Protein AF-W8BVK3-F1 (afdb_monomer)

Nearest PDB structures (foldseek):
  9ce3-assembly1_A  TM=8.632E-01  e=5.074E-08  Homo sapiens
  9ce3-assembly1_B  TM=8.902E-01  e=1.378E-06  Homo sapiens
  6xte-assembly1_A  TM=5.907E-01  e=4.262E-01  Homo sapiens
  5w0v-assembly2_B  TM=4.827E-01  e=4.910E-01  Kluyveromyces lactis
  7abh-assembly1_u  TM=4.257E-01  e=4.684E-01  Homo sapiens

Solvent-accessible surface area (backbone atoms only — not comparable to full-atom values): 12067 Å² total; per-residue (Å²): 137,70,80,65,67,68,51,60,64,55,52,65,68,65,63,75,80,74,82,90,82,83,81,92,74,90,73,75,67,34,64,69,54,70,69,60,52,66,52,36,35,83,93,50,55,70,69,56,30,48,48,47,53,71,70,56,67,51,79,83,51,58,58,39,55,69,35,52,50,48,53,44,68,49,43,58,79,42,57,42,87,91,47,58,65,71,50,24,51,48,46,44,54,38,50,33,49,45,44,59,52,38,56,92,46,38,70,74,50,43,33,54,55,48,49,52,50,70,69,57,89,49,77,95,43,45,68,54,40,51,53,31,49,33,49,68,14,66,49,23,55,44,55,75,77,40,48,88,49,48,52,62,49,57,64,70,43,45,64,64,32,53,75,71,70,42,47,67,72,51,48,54,25,51,53,28,30,48,75,63,39,50,94,61,46,56,68,68,46,53,49,52,50,52,52,48,52,54,51,48,57,49,51,61,63,71,75,108

Organism: Ceratitis capitata (NCBI:txid7213)

Mean predicted aligned error: 9.9 Å

pLDDT: mean 83.55, std 20.67, range [34.25, 98.75]

InterPro domains:
  IPR024584 Tuberin, N-terminal [PF11864] (47-195)
  IPR027107 Tuberin/Ral GTPase-activating protein subunit alpha [PTHR10063] (4-196)

Foldseek 3Di:
DDPVVVVVVVVVVPPPPPDPDDDDDP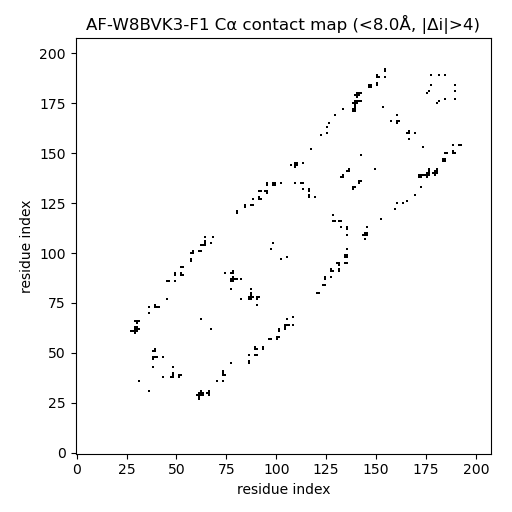PLPQADDVVLLVQLAPVDDLVSNLVSLQPDDLLVHNHAQVRVVSSCVSQVVQLPPPHDPSSNLSSLVSLLNNCQNHVVRCVLVLVVLVVVLQVRPDLSCVVSSLSSVCSSCVLQQRPPNQLAPVLVSLLVCVVSCVVVVVVVSSVSSVVNNCVRPVVSDDPVSVVSSVVVVVVVVVVVVPPD

Secondary structure (DSSP, 8-state):
--THHHHHHHHHHHGGG-------------SPPHHHHHHHSTTS-HHHHHHHHHH--GGG----HHHHHHHHHTTGGGGSTTS-HHHHHHHHHHHHHHHHHHGGG-TTHHHHHHHHHHH---GGGHHHHHHHHHHHTTTTT--TT-HHHHHHHHHHHHHHHHHTT-HHHHHHHHHHHHHHHGGGS-HHHHHHHHHHHHHHHHHHHH--

Radius of gyration: 20.75 Å; Cα contacts (8 Å, |Δi|>4): 168; chains: 1; bounding box: 57×51×53 Å

Sequence (208 aa):
MSSKDKEISKSKFKFFMKNAKGASGVTCERSLRPEIERELRPELTTAQRCKTLSELQLQNLKLDEASIRELWSLTKDLIIPNKPAECRQTALTFYKRLIRSQYKNLNLLRQHFFLVIQNHEVDEDLKHRLELLDTLTDNGKDIQNFEEKIGKFMLQWIPAITEARLLRPFLDILGNIIKFNASLLDKDIVVGIVQYDSSCVLYFKFTY

Structure (mmCIF, N/CA/C/O backbone):
data_AF-W8BVK3-F1
#
_entry.id   AF-W8BVK3-F1
#
loop_
_atom_site.group_PDB
_atom_site.id
_atom_site.type_symbol
_atom_site.label_atom_id
_atom_site.label_alt_id
_atom_site.label_comp_id
_atom_site.label_asym_id
_atom_site.label_entity_id
_atom_site.label_seq_id
_atom_site.pdbx_PDB_ins_code
_atom_site.Cartn_x
_atom_site.Cartn_y
_atom_site.Cartn_z
_atom_site.occupancy
_atom_site.B_iso_or_equiv
_atom_site.auth_seq_id
_atom_site.auth_comp_id
_atom_site.auth_asym_id
_atom_site.auth_atom_id
_atom_site.pdbx_PDB_model_num
ATOM 1 N N . MET A 1 1 ? 37.286 -3.479 -22.095 1.00 43.84 1 MET A N 1
ATOM 2 C CA . MET A 1 1 ? 35.986 -2.899 -22.499 1.00 43.84 1 MET A CA 1
ATOM 3 C C . MET A 1 1 ? 35.691 -1.741 -21.562 1.00 43.84 1 MET A C 1
ATOM 5 O O . MET A 1 1 ? 35.827 -1.897 -20.358 1.00 43.84 1 MET A O 1
ATOM 9 N N . SER A 1 2 ? 35.542 -0.556 -22.148 1.00 35.22 2 SER A N 1
ATOM 10 C CA . SER A 1 2 ? 36.045 0.725 -21.637 1.00 35.22 2 SER A CA 1
ATOM 11 C C . SER A 1 2 ? 35.088 1.443 -20.681 1.00 35.22 2 SER A C 1
ATOM 13 O O . SER A 1 2 ? 33.891 1.533 -20.932 1.00 35.22 2 SER A O 1
ATOM 15 N N . SER A 1 3 ? 35.656 2.047 -19.636 1.00 46.75 3 SER A N 1
ATOM 16 C CA . SER A 1 3 ? 35.033 2.896 -18.608 1.00 46.75 3 SER A CA 1
ATOM 17 C C . SER A 1 3 ? 34.249 4.122 -19.123 1.00 46.75 3 SER A C 1
ATOM 19 O O . SER A 1 3 ? 33.689 4.857 -18.313 1.00 46.75 3 SER A O 1
ATOM 21 N N . LYS A 1 4 ? 34.165 4.341 -20.443 1.00 42.72 4 LYS A N 1
ATOM 22 C CA . LYS A 1 4 ? 33.474 5.480 -21.074 1.00 42.72 4 LYS A CA 1
ATOM 23 C C . LYS A 1 4 ? 31.942 5.378 -21.056 1.00 42.72 4 LYS A C 1
ATOM 25 O O . LYS A 1 4 ? 31.277 6.407 -20.975 1.00 42.72 4 LYS A O 1
ATOM 30 N N . ASP A 1 5 ? 31.368 4.174 -21.025 1.00 45.25 5 ASP A N 1
ATOM 31 C CA . ASP A 1 5 ? 29.902 4.020 -21.099 1.00 45.25 5 ASP A CA 1
ATOM 32 C C . ASP A 1 5 ? 29.188 4.323 -19.767 1.00 45.25 5 ASP A C 1
ATOM 34 O O . ASP A 1 5 ? 28.040 4.774 -19.746 1.00 45.25 5 ASP A O 1
ATOM 38 N N . LYS A 1 6 ? 29.881 4.170 -18.628 1.00 46.47 6 LYS A N 1
ATOM 39 C CA . LYS A 1 6 ? 29.327 4.487 -17.296 1.00 46.47 6 LYS A CA 1
ATOM 40 C C . LYS A 1 6 ? 29.260 5.990 -17.002 1.00 46.47 6 LYS A C 1
ATOM 42 O O . LYS A 1 6 ? 28.411 6.406 -16.211 1.00 46.47 6 LYS A O 1
ATOM 47 N N . GLU A 1 7 ? 30.112 6.807 -17.621 1.00 39.84 7 GLU A N 1
ATOM 48 C CA . GLU A 1 7 ? 30.097 8.264 -17.424 1.00 39.84 7 GLU A CA 1
ATOM 49 C C . GLU A 1 7 ? 28.976 8.953 -18.207 1.00 39.84 7 GLU A C 1
ATOM 51 O O . GLU A 1 7 ? 28.328 9.851 -17.669 1.00 39.84 7 GLU A O 1
ATOM 56 N N . ILE A 1 8 ? 28.668 8.485 -19.422 1.00 44.38 8 ILE A N 1
ATOM 57 C CA . ILE A 1 8 ? 27.632 9.080 -20.284 1.00 44.38 8 ILE A CA 1
ATOM 58 C C . ILE A 1 8 ? 26.233 8.951 -19.658 1.00 44.38 8 ILE A C 1
ATOM 60 O O . ILE A 1 8 ? 25.402 9.852 -19.781 1.00 44.38 8 ILE A O 1
ATOM 64 N N . SER A 1 9 ? 25.964 7.862 -18.930 1.00 49.12 9 SER A N 1
ATOM 65 C CA . SER A 1 9 ? 24.675 7.678 -18.250 1.00 49.12 9 SER A CA 1
ATOM 66 C C . SER A 1 9 ? 24.521 8.558 -17.004 1.00 49.12 9 SER A C 1
ATOM 68 O O . SER A 1 9 ? 23.401 8.949 -16.680 1.00 49.12 9 SER A O 1
ATOM 70 N N . LYS A 1 10 ? 25.617 8.887 -16.305 1.00 46.72 10 LYS A N 1
ATOM 71 C CA . LYS A 1 10 ? 25.589 9.766 -15.121 1.00 46.72 10 LYS A CA 1
ATOM 72 C C . LYS A 1 10 ? 25.619 11.250 -15.495 1.00 46.72 10 LYS A C 1
ATOM 74 O O . LYS A 1 10 ? 25.054 12.064 -14.765 1.00 46.72 10 LYS A O 1
ATOM 79 N N . SER A 1 11 ? 26.249 11.608 -16.616 1.00 43.34 11 SER A N 1
ATOM 80 C CA . SER A 1 11 ? 26.337 12.997 -17.084 1.00 43.34 11 SER A CA 1
ATOM 81 C C . SER A 1 11 ? 24.998 13.522 -17.605 1.00 43.34 11 SER A C 1
ATOM 83 O O . SER A 1 11 ? 24.637 14.655 -17.289 1.00 43.34 11 SER A O 1
ATOM 85 N N . LYS A 1 12 ? 24.201 12.682 -18.284 1.00 45.59 12 LYS A N 1
ATOM 86 C CA . LYS A 1 12 ? 22.839 13.047 -18.707 1.00 45.59 12 LYS A CA 1
ATOM 87 C C . LYS A 1 12 ? 21.926 13.352 -17.521 1.00 45.59 12 LYS A C 1
ATOM 89 O O . LYS A 1 12 ? 21.166 14.299 -17.595 1.00 45.59 12 LYS A O 1
ATOM 94 N N . PHE A 1 13 ? 22.048 12.642 -16.400 1.00 46.06 13 PHE A N 1
ATOM 95 C CA . PHE A 1 13 ? 21.194 12.890 -15.231 1.00 46.06 13 PHE A CA 1
ATOM 96 C C . PHE A 1 13 ? 21.547 14.190 -14.479 1.00 46.06 13 PHE A C 1
ATOM 98 O O . PHE A 1 13 ? 20.686 14.808 -13.860 1.00 46.06 13 PHE A O 1
ATOM 105 N N . LYS A 1 14 ? 22.805 14.653 -14.548 1.00 43.00 14 LYS A N 1
ATOM 106 C CA . LYS A 1 14 ? 23.260 15.853 -13.819 1.00 43.00 14 LYS A CA 1
ATOM 107 C C . LYS A 1 14 ? 22.972 17.180 -14.525 1.00 43.00 14 LYS A C 1
ATOM 109 O O . LYS A 1 14 ? 22.953 18.209 -13.854 1.00 43.00 14 LYS A O 1
ATOM 114 N N . PHE A 1 15 ? 22.739 17.190 -15.838 1.00 38.50 15 PHE A N 1
ATOM 115 C CA . PHE A 1 15 ? 22.572 18.448 -16.579 1.00 38.50 15 PHE A CA 1
ATOM 116 C C . PHE A 1 15 ? 21.160 19.061 -16.471 1.00 38.50 15 PHE A C 1
ATOM 118 O O . PHE A 1 15 ? 20.985 20.242 -16.751 1.00 38.50 15 PHE A O 1
ATOM 125 N N . PHE A 1 16 ? 20.155 18.319 -15.995 1.00 46.91 16 PHE A N 1
ATOM 126 C CA . PHE A 1 16 ? 18.753 18.773 -16.027 1.00 46.91 16 PHE A CA 1
ATOM 127 C C . PHE A 1 16 ? 18.227 19.400 -14.724 1.00 46.91 16 PHE A C 1
ATOM 129 O O . PHE A 1 16 ? 17.047 19.720 -14.637 1.00 46.91 16 PHE A O 1
ATOM 136 N N . MET A 1 17 ? 19.086 19.649 -13.726 1.00 50.59 17 MET A N 1
ATOM 137 C CA . MET A 1 17 ? 18.708 20.375 -12.496 1.00 50.59 17 MET A CA 1
ATOM 138 C C . MET A 1 17 ? 18.972 21.890 -12.546 1.00 50.59 17 MET A C 1
ATOM 140 O O . MET A 1 17 ? 18.768 22.588 -11.554 1.00 50.59 17 MET A O 1
ATOM 144 N N . LYS A 1 18 ? 19.409 22.434 -13.687 1.00 42.56 18 LYS A N 1
ATOM 145 C CA . LYS A 1 18 ? 19.776 23.850 -13.800 1.00 42.56 18 LYS A CA 1
ATOM 146 C C . LYS A 1 18 ? 19.100 24.500 -15.003 1.00 42.56 18 LYS A C 1
ATOM 148 O O . LYS A 1 18 ? 19.760 24.772 -15.988 1.00 42.56 18 LYS A O 1
ATOM 153 N N . ASN A 1 19 ? 17.787 24.717 -14.912 1.00 38.00 19 ASN A N 1
ATOM 154 C CA . ASN A 1 19 ? 17.056 25.752 -15.657 1.00 38.00 19 ASN A CA 1
ATOM 155 C C . ASN A 1 19 ? 15.672 25.973 -15.026 1.00 38.00 19 ASN A C 1
ATOM 157 O O . ASN A 1 19 ? 14.638 25.604 -15.565 1.00 38.00 19 ASN A O 1
ATOM 161 N N . ALA A 1 20 ? 15.676 26.587 -13.843 1.00 42.44 20 ALA A N 1
ATOM 162 C CA . ALA A 1 20 ? 14.494 27.175 -13.219 1.00 42.44 20 ALA A CA 1
ATOM 163 C C . ALA A 1 20 ? 14.736 28.678 -13.025 1.00 42.44 20 ALA A C 1
ATOM 165 O O . ALA A 1 20 ? 14.847 29.155 -11.900 1.00 42.44 20 ALA A O 1
ATOM 166 N N . LYS A 1 21 ? 14.902 29.421 -14.126 1.00 43.69 21 LYS A N 1
ATOM 167 C CA . LYS A 1 21 ? 14.804 30.888 -14.143 1.00 43.69 21 LYS A CA 1
ATOM 168 C C . LYS A 1 21 ? 14.285 31.345 -15.506 1.00 43.69 21 LYS A C 1
ATOM 170 O O . LYS A 1 21 ? 15.045 31.382 -16.465 1.00 43.69 21 LYS A O 1
ATOM 175 N N . GLY A 1 22 ? 13.004 31.708 -15.564 1.00 34.25 22 GLY A N 1
ATOM 176 C CA . GLY A 1 22 ? 12.426 32.419 -16.704 1.00 34.25 22 GLY A CA 1
ATOM 177 C C . GLY A 1 22 ? 10.899 32.351 -16.777 1.00 34.25 22 GLY A C 1
ATOM 178 O O . GLY A 1 22 ? 10.361 31.300 -17.085 1.00 34.25 22 GLY A O 1
ATOM 179 N N . ALA A 1 23 ? 10.264 33.507 -16.558 1.00 35.78 23 ALA A N 1
ATOM 180 C CA . ALA A 1 23 ? 8.933 33.924 -17.022 1.00 35.78 23 ALA A CA 1
ATOM 181 C C . ALA A 1 23 ? 7.659 33.316 -16.380 1.00 35.78 23 ALA A C 1
ATOM 183 O O . ALA A 1 23 ? 7.195 32.236 -16.715 1.00 35.78 23 ALA A O 1
ATOM 184 N N . SER A 1 24 ? 7.072 34.123 -15.488 1.00 42.59 24 SER A N 1
ATOM 185 C CA . SER A 1 24 ? 5.659 34.536 -15.441 1.00 42.59 24 SER A CA 1
ATOM 186 C C . SER A 1 24 ? 4.572 33.539 -15.867 1.00 42.59 24 SER A C 1
ATOM 188 O O . SER A 1 24 ? 4.284 33.374 -17.047 1.00 42.59 24 SER A O 1
ATOM 190 N N . GLY A 1 25 ? 3.872 33.006 -14.862 1.00 38.00 25 GLY A N 1
ATOM 191 C CA . GLY A 1 25 ? 2.671 32.183 -15.000 1.00 38.00 25 GLY A CA 1
ATOM 192 C C . GLY A 1 25 ? 2.822 30.913 -14.178 1.00 38.00 25 GLY A C 1
ATOM 193 O O . GLY A 1 25 ? 3.434 29.953 -14.627 1.00 38.00 25 GLY A O 1
ATOM 194 N N . VAL A 1 26 ? 2.301 30.893 -12.948 1.00 43.28 26 VAL A N 1
ATOM 195 C CA . VAL A 1 26 ? 2.263 29.675 -12.122 1.00 43.28 26 VAL A CA 1
ATOM 196 C C . VAL A 1 26 ? 1.189 28.744 -12.692 1.00 43.28 26 VAL A C 1
ATOM 198 O O . VAL A 1 26 ? 0.133 28.534 -12.102 1.00 43.28 26 VAL A O 1
ATOM 201 N N . THR A 1 27 ? 1.442 28.171 -13.866 1.00 42.31 27 THR A N 1
ATOM 202 C CA . THR A 1 27 ? 0.824 26.911 -14.258 1.00 42.31 27 THR A CA 1
ATOM 203 C C . THR A 1 27 ? 1.454 25.846 -13.379 1.00 42.31 27 THR A C 1
ATOM 205 O O . THR A 1 27 ? 2.522 25.309 -13.653 1.00 42.31 27 THR A O 1
ATOM 208 N N . CYS A 1 28 ? 0.801 25.597 -12.246 1.00 49.31 28 CYS A N 1
ATOM 209 C CA . CYS A 1 28 ? 0.972 24.368 -11.497 1.00 49.31 28 CYS A CA 1
ATOM 210 C C . CYS A 1 28 ? 0.571 23.232 -12.440 1.00 49.31 28 CYS A C 1
ATOM 212 O O . CYS A 1 28 ? -0.612 22.926 -12.555 1.00 49.31 28 CYS A O 1
ATOM 214 N N . GLU A 1 29 ? 1.527 22.673 -13.171 1.00 54.31 29 GLU A N 1
ATOM 215 C CA . GLU A 1 29 ? 1.280 21.551 -14.064 1.00 54.31 29 GLU A CA 1
ATOM 216 C C . GLU A 1 29 ? 0.840 20.363 -13.198 1.00 54.31 29 GLU A C 1
ATOM 218 O O . GLU A 1 29 ? 1.631 19.810 -12.433 1.00 54.31 29 GLU A O 1
ATOM 223 N N . ARG A 1 30 ? -0.468 20.068 -13.217 1.00 69.56 30 ARG A N 1
ATOM 224 C CA . ARG A 1 30 ? -1.073 18.989 -12.419 1.00 69.56 30 ARG A CA 1
ATOM 225 C C . ARG A 1 30 ? -1.016 17.620 -13.102 1.00 69.56 30 ARG A C 1
ATOM 227 O O . ARG A 1 30 ? -1.402 16.621 -12.503 1.00 69.56 30 ARG A O 1
ATOM 234 N N . SER A 1 31 ? -0.528 17.601 -14.340 1.00 78.56 31 SER A N 1
ATOM 235 C CA . SER A 1 31 ? -0.427 16.421 -15.190 1.00 78.56 31 SER A CA 1
ATOM 236 C C . SER A 1 31 ? 0.868 15.653 -14.938 1.00 78.56 31 SER A C 1
ATOM 238 O O . SER A 1 31 ? 1.908 16.235 -14.612 1.00 78.56 31 SER A O 1
ATOM 240 N N . LEU A 1 32 ? 0.823 14.340 -15.158 1.00 86.00 32 LEU A N 1
ATOM 241 C CA . LEU A 1 32 ? 2.014 13.511 -15.280 1.00 86.00 32 LEU A CA 1
ATOM 242 C C . LEU A 1 32 ? 2.863 13.991 -16.466 1.00 86.00 32 LEU A C 1
ATOM 244 O O . LEU A 1 32 ? 2.344 14.226 -17.557 1.00 86.00 32 LEU A O 1
ATOM 248 N N . ARG A 1 33 ? 4.173 14.136 -16.251 1.00 89.00 33 ARG A N 1
ATOM 249 C CA . ARG A 1 33 ? 5.100 14.539 -17.314 1.00 89.00 33 ARG A CA 1
ATOM 250 C C . ARG A 1 33 ? 5.329 13.383 -18.300 1.00 89.00 33 ARG A C 1
ATOM 252 O O . ARG A 1 33 ? 5.573 12.266 -17.829 1.00 89.00 33 ARG A O 1
ATOM 259 N N . PRO A 1 34 ? 5.345 13.628 -19.625 1.00 90.00 34 PRO A N 1
ATOM 260 C CA . PRO A 1 34 ? 5.522 12.580 -20.637 1.00 90.00 34 PRO A CA 1
ATOM 261 C C . PRO A 1 34 ? 6.807 11.757 -20.473 1.00 90.00 34 PRO A C 1
ATOM 263 O O . PRO A 1 34 ? 6.856 10.580 -20.829 1.00 90.00 34 PRO A O 1
ATOM 266 N N . GLU A 1 35 ? 7.864 12.352 -19.916 1.00 91.50 35 GLU A N 1
ATOM 267 C CA . GLU A 1 35 ? 9.127 11.655 -19.671 1.00 91.50 35 GLU A CA 1
ATOM 268 C C . GLU A 1 35 ? 8.971 10.566 -18.607 1.00 91.50 35 GLU A C 1
ATOM 270 O O . GLU A 1 35 ? 9.495 9.468 -18.787 1.00 91.50 35 GLU A O 1
ATOM 275 N N . ILE A 1 36 ? 8.214 10.849 -17.538 1.00 92.75 36 ILE A N 1
ATOM 276 C CA . ILE A 1 36 ? 7.939 9.883 -16.465 1.00 92.75 36 ILE A CA 1
ATOM 277 C C . ILE A 1 36 ? 7.096 8.736 -17.020 1.00 92.75 36 ILE A C 1
ATOM 279 O O . ILE A 1 36 ? 7.394 7.573 -16.765 1.00 92.75 36 ILE A O 1
ATOM 283 N N . GLU A 1 37 ? 6.073 9.060 -17.814 1.00 94.56 37 GLU A N 1
ATOM 284 C CA . GLU A 1 37 ? 5.223 8.064 -18.469 1.00 94.56 37 GLU A CA 1
ATOM 285 C C . GLU A 1 37 ? 6.064 7.107 -19.330 1.00 94.56 37 GLU A C 1
ATOM 287 O O . GLU A 1 37 ? 6.009 5.889 -19.159 1.00 94.56 37 GLU A O 1
ATOM 292 N N . ARG A 1 38 ? 6.926 7.656 -20.197 1.00 95.88 38 ARG A N 1
ATOM 293 C CA . ARG A 1 38 ? 7.804 6.873 -21.077 1.00 95.88 38 ARG A CA 1
ATOM 294 C C . ARG A 1 38 ? 8.766 5.968 -20.305 1.00 95.88 38 ARG A C 1
ATOM 296 O O . ARG A 1 38 ? 9.086 4.888 -20.790 1.00 95.88 38 ARG A O 1
ATOM 303 N N . GLU A 1 39 ? 9.242 6.393 -19.139 1.00 96.62 39 GLU A N 1
ATOM 304 C CA . GLU A 1 39 ? 10.159 5.612 -18.298 1.00 96.62 39 GLU A CA 1
ATOM 305 C C . GLU A 1 39 ? 9.471 4.510 -17.473 1.00 96.62 39 GLU A C 1
ATOM 307 O O . GLU A 1 39 ? 10.141 3.608 -16.967 1.00 96.62 39 GLU A O 1
ATOM 312 N N . LEU A 1 40 ? 8.141 4.544 -17.359 1.00 97.38 40 LEU A N 1
ATOM 313 C CA . LEU A 1 40 ? 7.354 3.542 -16.631 1.00 97.38 40 LEU A CA 1
ATOM 314 C C . LEU A 1 40 ? 6.603 2.568 -17.539 1.00 97.38 40 LEU A C 1
ATOM 316 O O . LEU A 1 40 ? 6.016 1.604 -17.048 1.00 97.38 40 LEU A O 1
ATOM 320 N N . ARG A 1 41 ? 6.659 2.787 -18.849 1.00 96.12 41 ARG A N 1
ATOM 321 C CA . ARG A 1 41 ? 6.007 1.976 -19.873 1.00 96.12 41 ARG A CA 1
ATOM 322 C C . ARG A 1 41 ? 6.425 0.493 -19.852 1.00 96.12 41 ARG A C 1
ATOM 324 O O . ARG A 1 41 ? 7.609 0.209 -19.642 1.00 96.12 41 ARG A O 1
ATOM 331 N N . PRO A 1 42 ? 5.502 -0.463 -20.089 1.00 95.00 42 PRO A N 1
ATOM 332 C CA . PRO A 1 42 ? 5.795 -1.901 -20.044 1.00 95.00 42 PRO A CA 1
ATOM 333 C C . PRO A 1 42 ? 6.845 -2.393 -21.048 1.00 95.00 42 PRO A C 1
ATOM 335 O O . PRO A 1 42 ? 7.411 -3.464 -20.845 1.00 95.00 42 PRO A O 1
ATOM 338 N N . GLU A 1 43 ? 7.125 -1.628 -22.106 1.00 95.44 43 GLU A N 1
ATOM 339 C CA . GLU A 1 43 ? 8.170 -1.928 -23.092 1.00 95.44 43 GLU A CA 1
ATOM 340 C C . GLU A 1 43 ? 9.587 -1.854 -22.497 1.00 95.44 43 GLU A C 1
ATOM 342 O O . GLU A 1 43 ? 10.528 -2.422 -23.053 1.00 95.44 43 GLU A O 1
ATOM 347 N N . LEU A 1 44 ? 9.757 -1.159 -21.367 1.00 96.81 44 LEU A N 1
ATOM 348 C CA . LEU A 1 44 ? 11.018 -1.116 -20.637 1.00 96.81 44 LEU A CA 1
ATOM 349 C C . LEU A 1 44 ? 11.162 -2.310 -19.695 1.00 96.81 44 LEU A C 1
ATOM 351 O O . LEU A 1 44 ? 10.195 -2.873 -19.180 1.00 96.81 44 LEU A O 1
ATOM 355 N N . THR A 1 45 ? 12.412 -2.673 -19.408 1.00 97.12 45 THR A N 1
ATOM 356 C CA . THR A 1 45 ? 12.693 -3.786 -18.497 1.00 97.12 45 THR A CA 1
ATOM 357 C C . THR A 1 45 ? 12.176 -3.489 -17.090 1.00 97.12 45 THR A C 1
ATOM 359 O O . THR A 1 45 ? 12.195 -2.347 -16.623 1.00 97.12 45 THR A O 1
ATOM 362 N N . THR A 1 46 ? 11.791 -4.539 -16.361 1.00 96.56 46 THR A N 1
ATOM 363 C CA . THR A 1 46 ? 11.385 -4.425 -14.954 1.00 96.56 46 THR A CA 1
ATOM 364 C C . THR 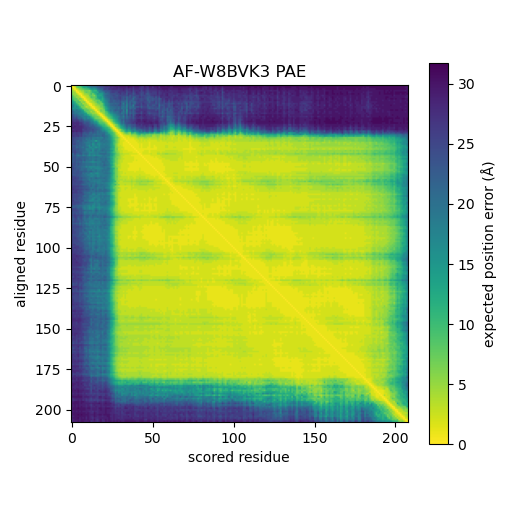A 1 46 ? 12.431 -3.691 -14.108 1.00 96.56 46 THR A C 1
ATOM 366 O O . THR A 1 46 ? 12.070 -2.825 -13.320 1.00 96.56 46 THR A O 1
ATOM 369 N N . ALA A 1 47 ? 13.724 -3.953 -14.325 1.00 97.25 47 ALA A N 1
ATOM 370 C CA . ALA A 1 47 ? 14.802 -3.283 -13.599 1.00 97.25 47 ALA A CA 1
ATOM 371 C C . ALA A 1 47 ? 14.847 -1.764 -13.860 1.00 97.25 47 ALA A C 1
ATOM 373 O O . ALA A 1 47 ? 15.004 -0.984 -12.921 1.00 97.25 47 ALA A O 1
ATOM 374 N N . GLN A 1 48 ? 14.677 -1.331 -15.115 1.00 97.81 48 GLN A N 1
ATOM 375 C CA . GLN A 1 48 ? 14.622 0.095 -15.459 1.00 97.81 48 GLN A CA 1
ATOM 376 C C . GLN A 1 48 ? 13.428 0.778 -14.793 1.00 97.81 48 GLN A C 1
ATOM 378 O O . GLN A 1 48 ? 13.596 1.813 -14.155 1.00 97.81 48 GLN A O 1
ATOM 383 N N . ARG A 1 49 ? 12.249 0.156 -14.864 1.00 98.38 49 ARG A N 1
ATOM 384 C CA . ARG A 1 49 ? 11.020 0.698 -14.274 1.00 98.38 49 ARG A CA 1
ATOM 385 C C . ARG A 1 49 ? 11.127 0.789 -12.751 1.00 98.38 49 ARG A C 1
ATOM 387 O O . ARG A 1 49 ? 10.859 1.844 -12.188 1.00 98.38 49 ARG A O 1
ATOM 394 N N . CYS A 1 50 ? 11.612 -0.257 -12.074 1.00 98.44 50 CYS A N 1
ATOM 395 C CA . CYS A 1 50 ? 11.854 -0.243 -10.624 1.00 98.44 50 CYS A CA 1
ATOM 396 C C . CYS A 1 50 ? 12.854 0.844 -10.200 1.00 98.44 50 CYS A C 1
ATOM 398 O O . CYS A 1 50 ? 12.662 1.495 -9.168 1.00 98.44 50 CYS A O 1
ATOM 400 N N . LYS A 1 51 ? 13.894 1.086 -11.007 1.00 98.19 51 LYS A N 1
ATOM 401 C CA . LYS A 1 51 ? 14.828 2.190 -10.774 1.00 98.19 51 LYS A CA 1
ATOM 402 C C . LYS A 1 51 ? 14.122 3.546 -10.871 1.00 98.19 51 LYS A C 1
ATOM 404 O O . LYS A 1 51 ? 14.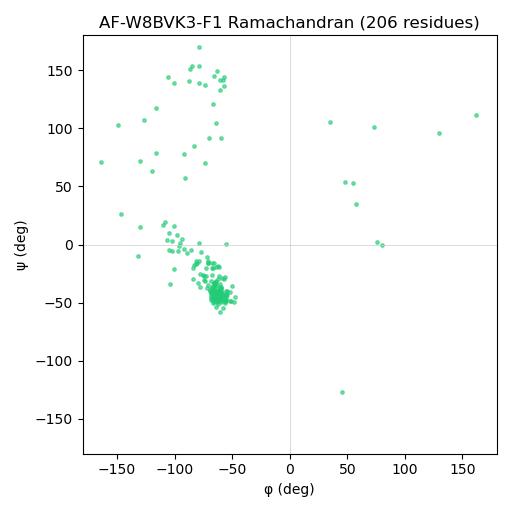229 4.336 -9.935 1.00 98.19 51 LYS A O 1
ATOM 409 N N . THR A 1 52 ? 13.351 3.784 -11.933 1.00 98.00 52 THR A N 1
ATOM 410 C CA . THR A 1 52 ? 12.559 5.014 -12.093 1.00 98.00 52 THR A CA 1
ATOM 411 C C . THR A 1 52 ? 11.598 5.214 -10.921 1.00 98.00 52 THR A C 1
ATOM 413 O O . THR A 1 52 ? 11.569 6.295 -10.335 1.00 98.00 52 THR A O 1
ATOM 416 N N . LEU A 1 53 ? 10.873 4.168 -10.501 1.00 98.19 53 LEU A N 1
ATOM 417 C CA . LEU A 1 53 ? 10.002 4.233 -9.323 1.00 98.19 53 LEU A CA 1
ATOM 418 C C . LEU A 1 53 ? 10.769 4.659 -8.073 1.00 98.19 53 LEU A C 1
ATOM 420 O O . LEU A 1 53 ? 10.282 5.487 -7.307 1.00 98.19 53 LEU A O 1
ATOM 424 N N . SER A 1 54 ? 11.965 4.115 -7.854 1.00 97.62 54 SER A N 1
ATOM 425 C CA . SER A 1 54 ? 12.794 4.420 -6.684 1.00 97.62 54 SER A CA 1
ATOM 426 C C . SER A 1 54 ? 13.281 5.872 -6.673 1.00 97.62 54 SER A C 1
ATOM 428 O O . SER A 1 54 ? 13.234 6.516 -5.624 1.00 97.62 54 SER A O 1
ATOM 430 N N . GLU A 1 55 ? 13.679 6.405 -7.829 1.00 96.12 55 GLU A N 1
ATOM 431 C CA . GLU A 1 55 ? 14.265 7.746 -7.981 1.00 96.12 55 GLU A CA 1
ATOM 432 C C . GLU A 1 55 ? 13.220 8.876 -8.069 1.00 96.12 55 GLU A C 1
ATOM 434 O O . GLU A 1 55 ? 13.552 10.041 -7.827 1.00 96.12 55 GLU A O 1
ATOM 439 N N . LEU A 1 56 ? 11.954 8.559 -8.368 1.00 94.88 56 LEU A N 1
ATOM 440 C CA . LEU A 1 56 ? 10.906 9.561 -8.565 1.00 94.88 56 LEU A CA 1
ATOM 441 C C . LEU A 1 56 ? 10.566 10.334 -7.274 1.00 94.88 56 LEU A C 1
ATOM 443 O O . LEU A 1 56 ? 10.122 9.774 -6.269 1.00 94.88 56 LEU A O 1
ATOM 447 N N . GLN A 1 57 ? 10.725 11.660 -7.322 1.00 93.06 57 GLN A N 1
ATOM 448 C CA . GLN A 1 57 ? 10.482 12.574 -6.199 1.00 93.06 57 GLN A CA 1
ATOM 449 C C . GLN A 1 57 ? 9.044 13.106 -6.195 1.00 93.06 57 GLN A C 1
ATOM 451 O O . GLN A 1 57 ? 8.772 14.246 -6.576 1.00 93.06 57 GLN A O 1
ATOM 456 N N . LEU A 1 58 ? 8.115 12.267 -5.744 1.00 92.81 58 LEU A N 1
ATOM 457 C CA . LEU A 1 58 ? 6.675 12.539 -5.766 1.00 92.81 58 LEU A CA 1
ATOM 458 C C . LEU A 1 58 ? 6.244 13.768 -4.945 1.00 92.81 58 LEU A C 1
ATOM 460 O O . LEU A 1 58 ? 5.256 14.408 -5.284 1.00 92.81 58 LEU A O 1
ATOM 464 N N . GLN A 1 59 ? 6.992 14.145 -3.905 1.00 88.50 59 GLN A N 1
ATOM 465 C CA . GLN A 1 59 ? 6.709 15.325 -3.076 1.00 88.50 59 GLN A CA 1
ATOM 466 C C . GLN A 1 59 ? 6.814 16.661 -3.831 1.00 88.50 59 GLN A C 1
ATOM 468 O O . GLN A 1 59 ? 6.269 17.665 -3.380 1.00 88.50 59 GLN A O 1
ATOM 473 N N . ASN A 1 60 ? 7.506 16.673 -4.975 1.00 89.00 60 ASN A N 1
ATOM 474 C CA . ASN A 1 60 ? 7.660 17.859 -5.820 1.00 89.00 60 ASN A CA 1
ATOM 475 C C . ASN A 1 60 ? 6.575 17.944 -6.906 1.00 89.00 60 ASN A C 1
ATOM 477 O O . ASN A 1 60 ? 6.548 18.909 -7.670 1.00 89.00 60 ASN A O 1
ATOM 481 N N . LEU A 1 61 ? 5.703 16.936 -6.995 1.00 89.81 61 LEU A N 1
ATOM 482 C CA . LEU A 1 61 ? 4.631 16.845 -7.977 1.00 89.81 61 LEU A CA 1
ATOM 483 C C . LEU A 1 61 ? 3.286 17.133 -7.308 1.00 89.81 61 LEU A C 1
ATOM 485 O O . LEU A 1 61 ? 3.045 16.744 -6.164 1.00 89.81 61 LEU A O 1
ATOM 489 N N . LYS A 1 62 ? 2.394 17.798 -8.042 1.00 90.31 62 LYS A N 1
ATOM 490 C CA . LYS A 1 62 ? 1.007 18.039 -7.631 1.00 90.31 62 LYS A CA 1
ATOM 491 C C . LYS A 1 62 ? 0.085 17.330 -8.605 1.00 90.31 62 LYS A C 1
ATOM 493 O O . LYS A 1 62 ? -0.437 17.965 -9.508 1.00 90.31 62 LYS A O 1
ATOM 498 N N . LEU A 1 63 ? -0.059 16.024 -8.444 1.00 92.25 63 LEU A N 1
ATOM 499 C CA . LEU A 1 63 ? -0.790 15.196 -9.392 1.00 92.25 63 LEU A CA 1
ATO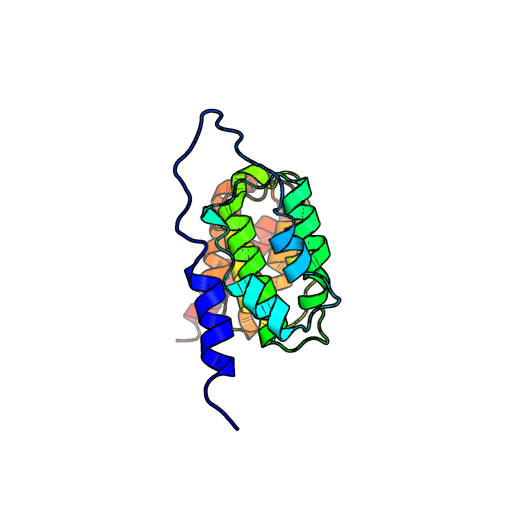M 500 C C . LEU A 1 63 ? -2.296 15.338 -9.173 1.00 92.25 63 LEU A C 1
ATOM 502 O O . LEU A 1 63 ? -2.770 15.376 -8.032 1.00 92.25 63 LEU A O 1
ATOM 506 N N . ASP A 1 64 ? -3.036 15.419 -10.272 1.00 91.06 64 ASP A N 1
ATOM 507 C CA . ASP A 1 64 ? -4.475 15.196 -10.264 1.00 91.06 64 ASP A CA 1
ATOM 508 C C . ASP A 1 64 ? -4.818 13.696 -10.230 1.00 91.06 64 ASP A C 1
ATOM 510 O O . ASP A 1 64 ? -3.964 12.819 -10.386 1.00 91.06 64 ASP A O 1
ATOM 514 N N . GLU A 1 65 ? -6.095 13.393 -10.004 1.00 90.56 65 GLU A N 1
ATOM 515 C CA . GLU A 1 65 ? -6.577 12.014 -9.902 1.00 90.56 65 GLU A CA 1
ATOM 516 C C . GLU A 1 65 ? -6.313 11.207 -11.187 1.00 90.56 65 GLU A C 1
ATOM 518 O O . GLU A 1 65 ? -5.960 10.028 -11.122 1.00 90.56 65 GLU A O 1
ATOM 523 N N . ALA A 1 66 ? -6.427 11.844 -12.359 1.00 91.81 66 ALA A N 1
ATOM 524 C CA . ALA A 1 66 ? -6.163 11.209 -13.649 1.00 91.81 66 ALA A CA 1
ATOM 525 C C . ALA A 1 66 ? -4.697 10.767 -13.770 1.00 91.81 66 ALA A C 1
ATOM 527 O O . ALA A 1 66 ? -4.424 9.628 -14.143 1.00 91.81 66 ALA A O 1
ATOM 528 N N . SER A 1 67 ? -3.757 11.619 -13.361 1.00 94.25 67 SER A N 1
ATOM 529 C CA . SER A 1 67 ? -2.324 11.316 -13.367 1.00 94.25 67 SER A CA 1
ATOM 530 C C . SER A 1 67 ? -1.956 10.199 -12.390 1.00 94.25 67 SER A C 1
ATOM 532 O O . SER A 1 67 ? -1.108 9.360 -12.692 1.00 94.25 67 SER A O 1
ATOM 534 N N . ILE A 1 68 ? -2.603 10.147 -11.220 1.00 95.38 68 ILE A N 1
ATOM 535 C CA . ILE A 1 68 ? -2.407 9.062 -10.243 1.00 95.38 68 ILE A CA 1
ATOM 536 C C . ILE A 1 68 ? -2.940 7.738 -10.808 1.00 95.38 68 ILE A C 1
ATOM 538 O O . ILE A 1 68 ? -2.290 6.698 -10.674 1.00 95.38 68 ILE A O 1
ATOM 542 N N . ARG A 1 69 ? -4.098 7.771 -11.478 1.00 94.31 69 ARG A N 1
ATOM 543 C CA . ARG A 1 69 ? -4.679 6.606 -12.156 1.00 94.31 69 ARG A CA 1
ATOM 544 C C . ARG A 1 69 ? -3.789 6.106 -13.293 1.00 94.31 69 ARG A C 1
ATOM 546 O O . ARG A 1 69 ? -3.633 4.894 -13.437 1.00 94.31 69 ARG A O 1
ATOM 553 N N . GLU A 1 70 ? -3.186 7.012 -14.055 1.00 95.50 70 GLU A N 1
ATOM 554 C CA . GLU A 1 70 ? -2.244 6.664 -15.120 1.00 95.50 70 GLU A CA 1
ATOM 555 C C . GLU A 1 70 ? -0.977 6.017 -14.551 1.00 95.50 70 GLU A C 1
ATOM 557 O O . GLU A 1 70 ? -0.588 4.933 -14.984 1.00 95.50 70 GLU A O 1
ATOM 562 N N . LEU A 1 71 ? -0.390 6.595 -13.494 1.00 96.50 71 LEU A N 1
ATOM 563 C CA . LEU A 1 71 ? 0.742 5.984 -12.788 1.00 96.50 71 LEU A CA 1
ATOM 564 C C . LEU A 1 71 ? 0.424 4.566 -12.312 1.00 96.50 71 LEU A C 1
ATOM 566 O O . LEU A 1 71 ? 1.252 3.672 -12.470 1.00 96.50 71 LEU A O 1
ATOM 570 N N . TRP A 1 72 ? -0.769 4.342 -11.758 1.00 96.19 72 TRP A N 1
ATOM 571 C CA . TRP A 1 72 ? -1.227 3.000 -11.407 1.00 96.19 72 TRP A CA 1
ATOM 572 C C . TRP A 1 72 ? -1.317 2.083 -12.637 1.00 96.19 72 TRP A C 1
ATOM 574 O O . TRP A 1 72 ? -0.801 0.966 -12.605 1.00 96.19 72 TRP A O 1
ATOM 584 N N . SER A 1 73 ? -1.939 2.537 -13.729 1.00 96.56 73 SER A N 1
ATOM 585 C CA . SER A 1 73 ? -2.071 1.759 -14.971 1.00 96.56 73 SER A CA 1
ATOM 586 C C . SER A 1 73 ? -0.713 1.282 -15.490 1.00 96.56 73 SER A C 1
ATOM 588 O O . SER A 1 73 ? -0.553 0.104 -15.816 1.00 96.56 73 SER A O 1
ATOM 590 N N . LEU A 1 74 ? 0.274 2.179 -15.461 1.00 98.00 74 LEU A N 1
ATOM 591 C CA . LEU A 1 74 ? 1.648 1.937 -15.880 1.00 98.00 74 LEU A CA 1
ATOM 592 C C . LEU A 1 74 ? 2.447 1.051 -14.931 1.00 98.00 74 LEU A C 1
ATOM 594 O O . LEU A 1 74 ? 3.561 0.704 -15.287 1.00 98.00 74 LEU A O 1
ATOM 598 N N . THR A 1 75 ? 1.980 0.737 -13.720 1.00 98.00 75 THR A N 1
ATOM 599 C CA . THR A 1 75 ? 2.815 0.069 -12.698 1.00 98.00 75 THR A CA 1
ATOM 600 C C . THR A 1 75 ? 2.151 -1.129 -12.024 1.00 98.00 75 THR A C 1
ATOM 602 O O . THR A 1 75 ? 2.832 -1.908 -11.353 1.00 98.00 75 THR A O 1
ATOM 605 N N . LYS A 1 76 ? 0.849 -1.352 -12.237 1.00 97.25 76 LYS A N 1
ATOM 606 C CA . LYS A 1 76 ? 0.092 -2.469 -11.645 1.00 97.25 76 LYS A CA 1
ATOM 607 C C . LYS A 1 76 ? 0.639 -3.854 -11.995 1.00 97.25 76 LYS A C 1
ATOM 609 O O . LYS A 1 76 ? 0.502 -4.781 -11.206 1.00 97.25 76 LYS A O 1
ATOM 614 N N . ASP A 1 77 ? 1.278 -4.012 -13.152 1.00 97.62 77 ASP A N 1
ATOM 615 C CA . ASP A 1 77 ? 1.889 -5.279 -13.567 1.00 97.62 77 ASP A CA 1
ATOM 616 C C . ASP A 1 77 ? 3.154 -5.626 -12.764 1.00 97.62 77 ASP A C 1
ATOM 618 O O . ASP A 1 77 ? 3.616 -6.762 -12.811 1.00 97.62 77 ASP A O 1
ATOM 622 N N . LEU A 1 78 ? 3.726 -4.671 -12.024 1.00 98.00 78 LEU A N 1
ATOM 623 C CA . LEU A 1 78 ? 4.933 -4.884 -11.222 1.00 98.00 78 LEU A CA 1
ATOM 624 C C . LEU A 1 78 ? 4.647 -5.563 -9.881 1.00 98.00 78 LEU A C 1
ATOM 626 O O . LEU A 1 78 ? 5.578 -6.070 -9.269 1.00 98.00 78 LEU A O 1
ATOM 630 N N . ILE A 1 79 ? 3.389 -5.589 -9.431 1.00 97.44 79 ILE A N 1
ATOM 631 C CA . ILE A 1 79 ? 2.990 -6.215 -8.159 1.00 97.44 79 ILE A CA 1
ATOM 632 C C . ILE A 1 79 ? 2.336 -7.589 -8.328 1.00 97.44 79 ILE A C 1
ATOM 634 O O . ILE A 1 79 ? 1.914 -8.179 -7.343 1.00 97.44 79 ILE A O 1
ATOM 638 N N . ILE A 1 80 ? 2.232 -8.127 -9.546 1.00 96.31 80 ILE A N 1
ATOM 639 C CA . ILE A 1 80 ? 1.626 -9.452 -9.735 1.00 96.31 80 ILE A CA 1
ATOM 640 C C . ILE A 1 80 ? 2.497 -10.544 -9.075 1.00 96.31 80 ILE A C 1
ATOM 642 O O . ILE A 1 80 ? 3.725 -10.441 -9.133 1.00 96.31 80 ILE A O 1
ATOM 646 N N . PRO A 1 81 ? 1.914 -11.613 -8.496 1.00 95.50 81 PRO A N 1
ATOM 647 C CA . PRO A 1 81 ? 2.658 -12.590 -7.689 1.00 95.50 81 PRO A CA 1
ATOM 648 C C . PRO A 1 81 ? 3.851 -13.258 -8.388 1.00 95.50 81 PRO A C 1
ATOM 650 O O . PRO A 1 81 ? 4.825 -13.616 -7.736 1.00 95.50 81 PRO A O 1
ATOM 653 N N . ASN A 1 82 ? 3.812 -13.389 -9.719 1.00 94.69 82 ASN A N 1
ATOM 654 C CA . ASN A 1 82 ? 4.887 -14.018 -10.494 1.00 94.69 82 ASN A CA 1
ATOM 655 C C . ASN A 1 82 ? 6.130 -13.126 -10.704 1.00 94.69 82 ASN A C 1
ATOM 657 O O . ASN A 1 82 ? 7.125 -13.591 -11.263 1.00 94.69 82 ASN A O 1
ATOM 661 N N . LYS A 1 83 ? 6.091 -11.851 -10.295 1.00 96.56 83 LYS A N 1
ATOM 662 C CA . LYS A 1 83 ? 7.259 -10.962 -10.338 1.00 96.56 83 LYS A CA 1
ATOM 663 C C . LYS A 1 83 ? 8.193 -11.250 -9.160 1.00 96.56 83 LYS A C 1
ATOM 665 O O . LYS A 1 83 ? 7.717 -11.680 -8.111 1.00 96.56 83 LYS A O 1
ATOM 670 N N . PRO A 1 84 ? 9.503 -10.966 -9.287 1.00 97.38 84 PRO A N 1
ATOM 671 C CA . PRO A 1 84 ? 10.436 -11.075 -8.167 1.00 97.38 84 PRO A CA 1
ATOM 672 C C . PRO A 1 84 ? 10.005 -10.214 -6.973 1.00 97.38 84 PRO A C 1
ATOM 674 O O . PRO A 1 84 ? 9.533 -9.093 -7.175 1.00 97.38 84 PRO A O 1
ATOM 677 N N . ALA A 1 85 ? 10.240 -10.692 -5.749 1.00 98.00 85 ALA A N 1
ATOM 678 C CA . ALA A 1 85 ? 9.871 -9.992 -4.515 1.00 98.00 85 ALA A CA 1
ATOM 679 C C . ALA A 1 85 ? 10.360 -8.538 -4.487 1.00 98.00 85 ALA A C 1
ATOM 681 O O . ALA A 1 85 ? 9.574 -7.617 -4.290 1.00 98.00 85 ALA A O 1
ATOM 682 N N . GLU A 1 86 ? 11.638 -8.316 -4.807 1.00 97.88 86 GLU A N 1
ATOM 683 C CA . GLU A 1 86 ? 12.247 -6.981 -4.868 1.00 97.88 86 GLU A CA 1
ATOM 684 C C . GLU A 1 86 ? 11.471 -6.023 -5.789 1.00 97.88 86 GLU A C 1
ATOM 686 O O . GLU A 1 86 ? 11.263 -4.853 -5.457 1.00 97.88 86 GLU A O 1
ATOM 691 N N . CYS A 1 87 ? 10.985 -6.519 -6.929 1.00 98.38 87 CYS A N 1
ATOM 692 C CA . CYS A 1 87 ? 10.195 -5.730 -7.867 1.00 98.38 87 CYS A CA 1
ATOM 693 C C . CYS A 1 87 ? 8.840 -5.339 -7.265 1.00 98.38 87 CYS A C 1
ATOM 695 O O . CYS A 1 87 ? 8.497 -4.151 -7.251 1.00 98.38 87 CYS A O 1
ATOM 697 N N . ARG A 1 88 ? 8.103 -6.316 -6.720 1.00 98.69 88 ARG A N 1
ATOM 698 C CA . ARG A 1 88 ? 6.782 -6.081 -6.119 1.00 98.69 88 ARG A CA 1
ATOM 699 C C . ARG A 1 88 ? 6.883 -5.125 -4.934 1.00 98.69 88 ARG A C 1
ATOM 701 O O . ARG A 1 88 ? 6.130 -4.158 -4.849 1.00 98.69 88 ARG A O 1
ATOM 708 N N . GLN A 1 89 ? 7.877 -5.323 -4.074 1.00 98.62 89 GLN A N 1
ATOM 709 C CA . GLN A 1 89 ? 8.136 -4.492 -2.895 1.00 98.62 89 GLN A CA 1
ATOM 710 C C . GLN A 1 89 ? 8.571 -3.072 -3.264 1.00 98.62 89 GLN A C 1
ATOM 712 O O . GLN A 1 89 ? 8.140 -2.108 -2.623 1.00 98.62 89 GLN A O 1
ATOM 717 N N . THR A 1 90 ? 9.342 -2.907 -4.344 1.00 98.69 90 THR A N 1
ATOM 718 C CA . THR A 1 90 ? 9.667 -1.583 -4.899 1.00 98.69 90 THR A CA 1
ATOM 719 C C . THR A 1 90 ? 8.403 -0.846 -5.345 1.00 98.69 90 THR A C 1
ATOM 721 O O . THR A 1 90 ? 8.230 0.333 -5.026 1.00 98.69 90 THR A O 1
ATOM 724 N N . ALA A 1 91 ? 7.489 -1.532 -6.037 1.00 98.62 91 ALA A N 1
ATOM 725 C CA . ALA A 1 91 ? 6.226 -0.947 -6.480 1.00 98.62 91 ALA A CA 1
ATOM 726 C C . ALA A 1 91 ? 5.273 -0.630 -5.308 1.00 98.62 91 ALA A C 1
ATOM 728 O O . ALA A 1 91 ? 4.711 0.464 -5.258 1.00 98.62 91 ALA A O 1
ATOM 729 N N . LEU A 1 92 ? 5.160 -1.506 -4.304 1.00 98.69 92 LEU A N 1
ATOM 730 C CA . LEU A 1 92 ? 4.386 -1.238 -3.082 1.00 98.69 92 LEU A CA 1
ATOM 731 C C . LEU A 1 92 ? 4.943 -0.034 -2.303 1.00 98.69 92 LEU A C 1
ATOM 733 O O . LEU A 1 92 ? 4.194 0.849 -1.880 1.00 98.69 92 LEU A O 1
ATOM 737 N N . THR A 1 93 ? 6.270 0.061 -2.182 1.00 98.62 93 THR A N 1
ATOM 738 C CA . THR A 1 93 ? 6.951 1.212 -1.564 1.00 98.62 93 THR A CA 1
ATOM 739 C C . THR A 1 93 ? 6.724 2.497 -2.360 1.00 98.62 93 THR A C 1
ATOM 741 O O . THR A 1 93 ? 6.595 3.588 -1.794 1.00 98.62 93 THR A O 1
ATOM 744 N N . PHE A 1 94 ? 6.655 2.399 -3.686 1.00 98.69 94 PHE A N 1
ATOM 745 C CA . PHE A 1 94 ? 6.254 3.510 -4.536 1.00 98.69 94 PHE A CA 1
ATOM 746 C C . PHE A 1 94 ? 4.810 3.950 -4.260 1.00 98.69 94 PHE A C 1
ATOM 748 O O . PHE A 1 94 ? 4.605 5.137 -4.013 1.00 98.69 94 PHE A O 1
ATOM 755 N N . TYR A 1 95 ? 3.837 3.035 -4.194 1.00 98.62 95 TYR A N 1
ATOM 756 C CA . TYR A 1 95 ? 2.448 3.393 -3.874 1.00 98.62 95 TYR A CA 1
ATOM 757 C C . TYR A 1 95 ? 2.317 4.048 -2.502 1.00 98.62 95 TYR A C 1
ATOM 759 O O . TYR A 1 95 ? 1.609 5.042 -2.367 1.00 98.62 95 TYR A O 1
ATOM 767 N N . LYS A 1 96 ? 3.078 3.584 -1.508 1.00 98.56 96 LYS A N 1
ATOM 768 C CA . LYS A 1 96 ? 3.147 4.225 -0.189 1.00 98.56 96 LYS A CA 1
ATOM 769 C C . LYS A 1 96 ? 3.586 5.688 -0.301 1.00 98.56 96 LYS A C 1
ATOM 771 O O . LYS A 1 96 ? 2.943 6.582 0.248 1.00 98.56 96 LYS A O 1
ATOM 776 N N . ARG A 1 97 ? 4.659 5.966 -1.052 1.00 98.19 97 ARG A N 1
ATOM 777 C CA . ARG A 1 97 ? 5.133 7.343 -1.296 1.00 98.19 97 ARG A CA 1
ATOM 778 C C . ARG A 1 97 ? 4.130 8.168 -2.112 1.00 98.19 97 ARG A C 1
ATOM 780 O O . ARG A 1 97 ? 3.959 9.356 -1.833 1.00 98.19 97 ARG A O 1
ATOM 787 N N . LEU A 1 98 ? 3.450 7.554 -3.079 1.00 98.06 98 LEU A N 1
ATOM 788 C CA . LEU A 1 98 ? 2.429 8.194 -3.913 1.00 98.06 98 LEU A CA 1
ATOM 789 C C . LEU A 1 98 ? 1.238 8.641 -3.071 1.00 98.06 98 LEU A C 1
ATOM 791 O O . LEU A 1 98 ? 0.938 9.830 -3.045 1.00 98.06 98 LEU A O 1
ATOM 795 N N . ILE A 1 99 ? 0.652 7.727 -2.300 1.00 97.75 99 ILE A N 1
ATOM 796 C CA . ILE A 1 99 ? -0.448 8.012 -1.374 1.00 97.75 99 ILE A CA 1
ATOM 797 C C . ILE A 1 99 ? -0.040 9.100 -0.384 1.00 97.75 99 ILE A C 1
ATOM 799 O O . ILE A 1 99 ? -0.757 10.082 -0.235 1.00 97.75 99 ILE A O 1
ATOM 803 N N . ARG A 1 100 ? 1.138 8.990 0.243 1.00 97.50 100 ARG A N 1
ATOM 804 C CA . ARG A 1 100 ? 1.604 9.993 1.212 1.00 97.50 100 ARG A CA 1
ATOM 805 C C . ARG A 1 100 ? 1.738 11.388 0.603 1.00 97.50 100 ARG A C 1
ATOM 807 O O . ARG A 1 100 ? 1.341 12.370 1.222 1.00 97.50 100 ARG A O 1
ATOM 814 N N . SER A 1 101 ? 2.333 11.488 -0.585 1.00 96.50 101 SER A N 1
ATOM 815 C CA . SER A 1 101 ? 2.575 12.781 -1.241 1.00 96.50 101 SER A CA 1
ATOM 816 C C . SER A 1 101 ? 1.303 13.407 -1.814 1.00 96.50 101 SER A C 1
ATOM 818 O O . SER A 1 101 ? 1.184 14.629 -1.823 1.00 96.50 101 SER A O 1
ATOM 820 N N . GLN A 1 102 ? 0.349 12.584 -2.253 1.00 95.56 102 GLN A N 1
ATOM 821 C CA . GLN A 1 102 ? -0.874 13.027 -2.924 1.00 95.56 102 GLN A CA 1
ATOM 822 C C . GLN A 1 102 ? -2.131 12.824 -2.070 1.00 95.56 102 GLN A C 1
ATOM 824 O O . GLN A 1 102 ? -3.232 12.878 -2.605 1.00 95.56 102 GLN A O 1
ATOM 829 N N . TYR A 1 103 ? -1.992 12.612 -0.757 1.00 95.50 103 TYR A N 1
ATOM 830 C CA . TYR A 1 103 ? -3.059 12.141 0.139 1.00 95.50 103 TYR A CA 1
ATOM 831 C C . TYR A 1 103 ? -4.389 12.891 -0.032 1.00 95.50 103 TYR A C 1
ATOM 833 O O . TYR A 1 103 ? -5.446 12.281 -0.171 1.00 95.50 103 TYR A O 1
ATOM 841 N N . LYS A 1 104 ? -4.320 14.226 -0.108 1.00 91.50 104 LYS A N 1
ATOM 842 C CA . LYS A 1 104 ? -5.484 15.119 -0.249 1.00 91.50 104 LYS A CA 1
ATOM 843 C C . LYS A 1 104 ? -6.162 15.071 -1.625 1.00 91.50 104 LYS A C 1
ATOM 845 O O . LYS A 1 104 ? -7.278 15.553 -1.749 1.00 91.50 104 LYS A O 1
ATOM 850 N N . ASN A 1 105 ? -5.494 14.522 -2.637 1.00 90.12 105 ASN A N 1
ATOM 851 C CA . ASN A 1 105 ? -5.960 14.466 -4.025 1.00 90.12 105 ASN A CA 1
ATOM 852 C C . ASN A 1 105 ? -6.401 13.051 -4.443 1.00 90.12 105 ASN A C 1
ATOM 854 O O . ASN A 1 105 ? -6.706 12.838 -5.613 1.00 90.12 105 ASN A O 1
ATOM 858 N N . LEU A 1 106 ? -6.397 12.073 -3.526 1.00 92.44 106 LEU A N 1
ATOM 859 C CA . LEU A 1 106 ? -6.732 10.686 -3.862 1.00 92.44 106 LEU A CA 1
ATOM 860 C C . LEU A 1 106 ? -8.223 10.489 -4.165 1.00 92.44 106 LEU A C 1
ATOM 862 O O . LEU A 1 106 ? -8.547 9.667 -5.015 1.00 92.44 106 LEU A O 1
ATOM 866 N N . ASN A 1 107 ? -9.124 11.217 -3.492 1.00 90.81 107 ASN A N 1
ATOM 867 C CA . ASN A 1 107 ? -10.579 11.065 -3.634 1.00 90.81 107 ASN A CA 1
ATOM 868 C C . ASN A 1 107 ? -11.002 9.576 -3.615 1.00 90.81 107 ASN A C 1
ATOM 870 O O . ASN A 1 107 ? -10.590 8.815 -2.742 1.00 90.81 107 ASN A O 1
ATOM 874 N N . LEU A 1 108 ? -11.759 9.126 -4.623 1.00 92.12 108 LEU A N 1
ATOM 875 C CA . LEU A 1 108 ? -12.218 7.741 -4.760 1.00 92.12 108 LEU A CA 1
ATOM 876 C C . LEU A 1 108 ? -11.084 6.734 -5.033 1.00 92.12 108 LEU A C 1
ATOM 878 O O . LEU A 1 108 ? -11.277 5.537 -4.815 1.00 92.12 108 LEU A O 1
ATOM 882 N N . LEU A 1 109 ? -9.883 7.171 -5.441 1.00 95.38 109 LEU A N 1
ATOM 883 C CA . LEU A 1 109 ? -8.734 6.265 -5.591 1.00 95.38 109 LEU A CA 1
ATOM 884 C C . LEU A 1 109 ? -8.274 5.671 -4.257 1.00 95.38 109 LEU A C 1
ATOM 886 O O . LEU A 1 109 ? -7.577 4.658 -4.266 1.00 95.38 109 LEU A O 1
ATOM 890 N N . ARG A 1 110 ? -8.685 6.236 -3.113 1.00 97.12 110 ARG A N 1
ATOM 891 C CA . ARG A 1 110 ? -8.451 5.625 -1.795 1.00 97.12 110 ARG A CA 1
ATOM 892 C C . ARG A 1 110 ? -9.002 4.202 -1.743 1.00 97.12 110 ARG A C 1
ATOM 894 O O . ARG A 1 110 ? -8.279 3.274 -1.388 1.00 97.12 110 ARG A O 1
ATOM 901 N N . GLN A 1 111 ? -10.242 4.019 -2.199 1.00 96.88 111 GLN A N 1
ATOM 902 C CA . GLN A 1 111 ? -10.870 2.702 -2.287 1.00 96.88 111 GLN A CA 1
ATOM 903 C C . GLN A 1 111 ? -10.103 1.776 -3.238 1.00 96.88 111 GLN A C 1
ATOM 905 O O . GLN A 1 111 ? -9.935 0.592 -2.955 1.00 96.88 111 GLN A O 1
ATOM 910 N N . HIS A 1 112 ? -9.601 2.312 -4.352 1.00 97.00 112 HIS A N 1
ATOM 911 C CA . HIS A 1 112 ? -8.810 1.540 -5.307 1.00 97.00 112 HIS A CA 1
ATOM 912 C C . HIS A 1 112 ? -7.511 1.014 -4.681 1.00 97.00 112 HIS A C 1
ATOM 914 O O . HIS A 1 112 ? -7.226 -0.177 -4.773 1.00 97.00 112 HIS A O 1
ATOM 920 N N . PHE A 1 113 ? -6.753 1.860 -3.977 1.00 98.12 113 PHE A N 1
ATOM 921 C CA . PHE A 1 113 ? -5.553 1.421 -3.256 1.00 98.12 113 PHE A CA 1
ATOM 922 C C . PHE A 1 113 ? -5.869 0.470 -2.097 1.00 98.12 113 PHE A C 1
ATOM 924 O O . PHE A 1 113 ? -5.096 -0.455 -1.852 1.00 98.12 113 PHE A O 1
ATOM 931 N N . PHE A 1 114 ? -7.016 0.629 -1.431 1.00 98.50 114 PHE A N 1
ATOM 932 C CA . PHE A 1 114 ? -7.478 -0.350 -0.450 1.00 98.50 114 PHE A CA 1
ATOM 933 C C . PHE A 1 114 ? -7.683 -1.735 -1.084 1.00 98.50 114 PHE A C 1
ATOM 935 O O . PHE A 1 114 ? -7.203 -2.727 -0.544 1.00 98.50 114 PHE A O 1
ATOM 942 N N . LEU A 1 115 ? -8.297 -1.816 -2.270 1.00 97.69 115 LEU A N 1
ATOM 943 C CA . LEU A 1 115 ? -8.450 -3.086 -2.993 1.00 97.69 115 LEU A CA 1
ATOM 944 C C . LEU A 1 115 ? -7.106 -3.698 -3.409 1.00 97.69 115 LEU A C 1
ATOM 946 O O . LEU A 1 115 ? -6.972 -4.920 -3.406 1.00 97.69 115 LEU A O 1
ATOM 950 N N . VAL A 1 116 ? -6.100 -2.877 -3.727 1.00 97.12 116 VAL A N 1
ATOM 951 C CA . VAL A 1 116 ? -4.730 -3.362 -3.972 1.00 97.12 116 VAL A CA 1
ATOM 952 C C . VAL A 1 116 ? -4.159 -4.025 -2.718 1.00 97.12 116 VAL A C 1
ATOM 954 O O . VAL A 1 116 ? -3.608 -5.117 -2.808 1.00 97.12 116 VAL A O 1
ATOM 957 N N . ILE A 1 117 ? -4.323 -3.408 -1.544 1.00 98.38 117 ILE A N 1
ATOM 958 C CA . ILE A 1 117 ? -3.888 -3.997 -0.268 1.00 98.38 117 ILE A CA 1
ATOM 959 C C . ILE A 1 117 ? -4.655 -5.290 0.012 1.00 98.38 117 ILE A C 1
ATOM 961 O O . ILE A 1 117 ? -4.041 -6.291 0.383 1.00 98.38 117 ILE A O 1
ATOM 965 N N . GLN A 1 118 ? -5.976 -5.269 -0.162 1.00 97.56 118 GLN A N 1
ATOM 966 C CA . GLN A 1 118 ? -6.864 -6.381 0.156 1.00 97.56 118 GLN A CA 1
ATOM 967 C C . GLN A 1 118 ? -6.561 -7.613 -0.703 1.00 97.56 118 GLN A C 1
ATOM 969 O O . GLN A 1 118 ? -6.414 -8.701 -0.158 1.00 97.56 118 GLN A O 1
ATOM 974 N N . ASN A 1 119 ? -6.410 -7.433 -2.016 1.00 96.56 119 ASN A N 1
ATOM 975 C CA . ASN A 1 119 ? -6.316 -8.537 -2.975 1.00 96.56 119 ASN A CA 1
ATOM 976 C C . ASN A 1 119 ? -4.880 -9.044 -3.208 1.00 96.56 119 ASN A C 1
ATOM 978 O O . ASN A 1 119 ? -4.689 -10.026 -3.923 1.00 96.56 119 ASN A O 1
ATOM 982 N N . HIS A 1 120 ? -3.856 -8.373 -2.667 1.00 96.69 120 HIS A N 1
ATOM 983 C CA . HIS A 1 120 ? -2.457 -8.781 -2.843 1.00 96.69 120 HIS A CA 1
ATOM 984 C C . HIS A 1 120 ? -2.052 -9.879 -1.852 1.00 96.69 120 HIS A C 1
ATOM 986 O O . HIS A 1 120 ? -1.497 -9.595 -0.798 1.00 96.69 120 HIS A O 1
ATOM 992 N N . GLU A 1 121 ? -2.313 -11.142 -2.167 1.00 93.44 121 GLU A N 1
ATOM 993 C CA . GLU A 1 121 ? -2.088 -12.284 -1.261 1.00 93.44 121 GLU A CA 1
ATOM 994 C C . GLU A 1 121 ? -0.689 -12.911 -1.410 1.00 93.44 121 GLU A C 1
ATOM 996 O O . GLU A 1 121 ? -0.545 -14.093 -1.703 1.00 93.44 121 GLU A O 1
ATOM 1001 N N . VAL A 1 122 ? 0.364 -12.104 -1.235 1.00 96.69 122 VAL A N 1
ATOM 1002 C CA . VAL A 1 122 ? 1.755 -12.589 -1.209 1.00 96.69 122 VAL A CA 1
ATOM 1003 C C . VAL A 1 122 ? 2.383 -12.344 0.164 1.00 96.69 122 VAL A C 1
ATOM 1005 O O . VAL A 1 122 ? 2.540 -11.193 0.578 1.00 96.69 122 VAL A O 1
ATOM 1008 N N . ASP A 1 123 ? 2.759 -13.420 0.858 1.00 95.31 123 ASP A N 1
ATOM 1009 C CA . ASP A 1 123 ? 3.171 -13.381 2.272 1.00 95.31 123 ASP A CA 1
ATOM 1010 C C . ASP A 1 123 ? 4.441 -12.562 2.517 1.00 95.31 123 ASP A C 1
ATOM 1012 O O . ASP A 1 123 ? 4.501 -11.755 3.446 1.00 95.31 123 ASP A O 1
ATOM 1016 N N . GLU A 1 124 ? 5.441 -12.683 1.640 1.00 96.75 124 GLU A N 1
ATOM 1017 C CA . GLU A 1 124 ? 6.689 -11.908 1.733 1.00 96.75 124 GLU A CA 1
ATOM 1018 C C . GLU A 1 124 ? 6.468 -10.387 1.607 1.00 96.75 124 GLU A C 1
ATOM 1020 O O . GLU A 1 124 ? 7.296 -9.591 2.055 1.00 96.75 124 GLU A O 1
ATOM 1025 N N . ASP A 1 125 ? 5.319 -9.962 1.072 1.00 98.44 125 ASP A N 1
ATOM 1026 C CA . ASP A 1 125 ? 4.957 -8.553 0.916 1.00 98.44 125 ASP A CA 1
ATOM 1027 C C . ASP A 1 125 ? 4.074 -8.030 2.058 1.00 98.44 125 ASP A C 1
ATOM 1029 O O . ASP A 1 125 ? 3.741 -6.842 2.080 1.00 98.44 125 ASP A O 1
ATOM 1033 N N . LEU A 1 126 ? 3.710 -8.873 3.033 1.00 98.12 126 LEU A N 1
ATOM 1034 C CA . LEU A 1 126 ? 2.756 -8.538 4.093 1.00 98.12 126 LEU A CA 1
ATOM 1035 C C . LEU A 1 126 ? 3.142 -7.274 4.871 1.00 98.12 126 LEU A C 1
ATOM 1037 O O . LEU A 1 126 ? 2.301 -6.405 5.103 1.00 98.12 126 LEU A O 1
ATOM 1041 N N . LYS A 1 127 ? 4.427 -7.1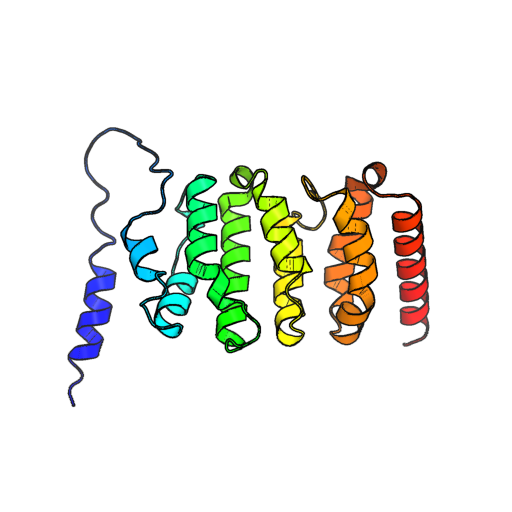14 5.202 1.00 98.31 127 LYS A N 1
ATOM 1042 C CA . LYS A 1 127 ? 4.927 -5.895 5.854 1.00 98.31 127 LYS A CA 1
ATOM 1043 C C . LYS A 1 127 ? 4.693 -4.647 4.994 1.00 98.31 127 LYS A C 1
ATOM 1045 O O . LYS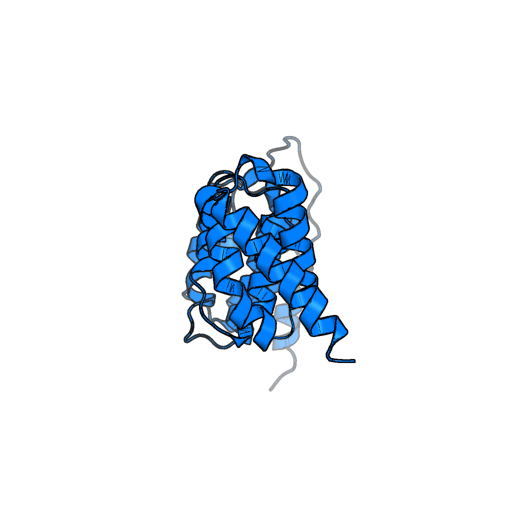 A 1 127 ? 4.230 -3.630 5.501 1.00 98.31 127 LYS A O 1
ATOM 1050 N N . HIS A 1 128 ? 4.969 -4.727 3.693 1.00 98.62 128 HIS A N 1
ATOM 1051 C CA . HIS A 1 128 ? 4.775 -3.612 2.765 1.00 98.62 128 HIS A CA 1
ATOM 1052 C C . HIS A 1 128 ? 3.288 -3.278 2.588 1.00 98.62 128 HIS A C 1
ATOM 1054 O O . HIS A 1 128 ? 2.932 -2.102 2.532 1.00 98.62 128 HIS A O 1
ATOM 1060 N N . ARG A 1 129 ? 2.412 -4.294 2.562 1.00 98.38 129 ARG A N 1
ATOM 1061 C CA . ARG A 1 129 ? 0.951 -4.109 2.564 1.00 98.38 129 ARG A CA 1
ATOM 1062 C C . ARG A 1 129 ? 0.475 -3.397 3.830 1.00 98.38 129 ARG A C 1
ATOM 1064 O O . ARG A 1 129 ? -0.335 -2.480 3.728 1.00 98.38 129 ARG A O 1
ATOM 1071 N N . LEU A 1 130 ? 0.981 -3.786 5.003 1.00 98.69 130 LEU A N 1
ATOM 1072 C CA . LEU A 1 130 ? 0.618 -3.160 6.278 1.00 98.69 130 LEU A CA 1
ATOM 1073 C C . LEU A 1 130 ? 1.053 -1.691 6.328 1.00 98.69 130 LEU A C 1
ATOM 1075 O O . LEU A 1 130 ? 0.263 -0.828 6.693 1.00 98.69 130 LEU A O 1
ATOM 1079 N N . GLU A 1 131 ? 2.274 -1.384 5.889 1.00 98.69 131 GLU A N 1
ATOM 1080 C CA . GLU A 1 131 ? 2.762 -0.002 5.800 1.00 98.69 131 GLU A CA 1
ATOM 1081 C C . GLU A 1 131 ? 1.987 0.849 4.779 1.00 98.69 131 GLU A C 1
ATOM 1083 O O . GLU A 1 131 ? 1.845 2.065 4.948 1.00 98.69 131 GLU A O 1
ATOM 1088 N N . LEU A 1 132 ? 1.506 0.224 3.700 1.00 98.62 132 LEU A N 1
ATOM 1089 C CA . LEU A 1 132 ? 0.652 0.876 2.715 1.00 98.62 132 LEU A CA 1
ATOM 1090 C C . LEU A 1 132 ? -0.724 1.194 3.311 1.00 98.62 132 LEU A C 1
ATOM 1092 O O . LEU A 1 132 ? -1.216 2.302 3.107 1.00 98.62 132 LEU A O 1
ATOM 1096 N N . LEU A 1 133 ? -1.304 0.269 4.086 1.00 98.75 133 LEU A N 1
ATOM 1097 C CA . LEU A 1 133 ? -2.558 0.495 4.808 1.00 98.75 133 LEU A CA 1
ATOM 1098 C C . LEU A 1 133 ? -2.422 1.602 5.855 1.00 98.75 133 LEU A C 1
ATOM 1100 O O . LEU A 1 133 ? -3.261 2.499 5.896 1.00 98.75 133 LEU A O 1
ATOM 1104 N N . ASP A 1 134 ? -1.359 1.573 6.659 1.00 98.75 134 ASP A N 1
ATOM 1105 C CA . ASP A 1 134 ? -1.034 2.630 7.623 1.00 98.75 134 ASP A CA 1
ATOM 1106 C C . ASP A 1 134 ? -1.022 4.006 6.944 1.00 98.75 134 ASP A C 1
ATOM 1108 O O . ASP A 1 134 ? -1.693 4.941 7.373 1.00 98.75 134 ASP A O 1
ATOM 1112 N N . THR A 1 135 ? -0.340 4.105 5.801 1.00 98.69 135 THR A N 1
ATOM 1113 C CA . THR A 1 135 ? -0.238 5.362 5.052 1.00 98.69 135 THR A CA 1
ATOM 1114 C C . THR A 1 135 ? -1.567 5.777 4.418 1.00 98.69 135 THR A C 1
ATOM 1116 O O . THR A 1 135 ? -1.893 6.961 4.410 1.00 98.69 135 THR A O 1
ATOM 1119 N N . LEU A 1 136 ? -2.337 4.828 3.876 1.00 98.69 136 LEU A N 1
ATOM 1120 C CA . LEU A 1 136 ? -3.647 5.097 3.278 1.00 98.69 136 LEU A CA 1
ATOM 1121 C C . LEU A 1 136 ? -4.659 5.580 4.321 1.00 98.69 136 LEU A C 1
ATOM 1123 O O . LEU A 1 136 ? -5.503 6.414 4.002 1.00 98.69 136 LEU A O 1
ATOM 1127 N N . THR A 1 137 ? -4.546 5.085 5.552 1.00 98.44 137 THR A N 1
ATOM 1128 C CA . THR A 1 137 ? -5.488 5.376 6.636 1.00 98.44 137 THR A CA 1
ATOM 1129 C C . THR A 1 137 ? -5.069 6.528 7.554 1.00 98.44 137 THR A C 1
ATOM 1131 O O . THR A 1 137 ? -5.767 6.803 8.527 1.00 98.44 137 THR A O 1
ATOM 1134 N N . ASP A 1 138 ? -3.929 7.180 7.295 1.00 98.25 138 ASP A N 1
ATOM 1135 C CA . ASP A 1 138 ? -3.280 8.108 8.241 1.00 98.25 138 ASP A CA 1
ATOM 1136 C C . ASP A 1 138 ? -3.171 7.500 9.653 1.00 98.25 138 ASP A C 1
ATOM 1138 O O . ASP A 1 138 ? -3.647 8.057 10.648 1.00 98.25 138 ASP A O 1
ATOM 1142 N N . ASN A 1 139 ? -2.583 6.302 9.725 1.00 97.81 139 ASN A N 1
ATOM 1143 C CA . ASN A 1 139 ? -2.483 5.487 10.934 1.00 97.81 139 ASN A CA 1
ATOM 1144 C C . ASN A 1 139 ? -3.862 5.222 11.566 1.00 97.81 139 ASN A C 1
ATOM 1146 O O . ASN A 1 139 ? -4.103 5.519 12.736 1.00 97.81 139 ASN A O 1
ATOM 1150 N N . GLY A 1 140 ? -4.799 4.717 10.763 1.00 97.12 140 GLY A N 1
ATOM 1151 C CA . GLY A 1 140 ? -6.134 4.310 11.202 1.00 97.12 140 GLY A CA 1
ATOM 1152 C C . GLY A 1 140 ? -7.132 5.440 11.472 1.00 97.12 140 GLY A C 1
ATOM 1153 O O . GLY A 1 140 ? -8.254 5.167 11.887 1.00 97.12 140 GLY A O 1
ATOM 1154 N N . LYS A 1 141 ? -6.768 6.706 11.260 1.00 97.38 141 LYS A N 1
ATOM 1155 C CA . LYS A 1 141 ? -7.652 7.848 11.544 1.00 97.38 141 LYS A CA 1
ATOM 1156 C C . LYS A 1 141 ? -8.699 8.086 10.470 1.00 97.38 141 LYS A C 1
ATOM 1158 O O . LYS A 1 141 ? -9.796 8.521 10.795 1.00 97.38 141 LYS A O 1
ATOM 1163 N N . ASP A 1 142 ? -8.365 7.808 9.220 1.00 97.31 142 ASP A N 1
ATOM 1164 C CA . ASP A 1 142 ? -9.180 8.130 8.056 1.00 97.31 142 ASP A CA 1
ATOM 1165 C C . ASP A 1 142 ? -9.408 6.869 7.221 1.00 97.31 142 ASP A C 1
ATOM 1167 O O . ASP A 1 142 ? -8.518 6.381 6.529 1.00 97.31 142 ASP A O 1
ATOM 1171 N N . ILE A 1 143 ? -10.631 6.352 7.272 1.00 96.62 143 ILE A N 1
ATOM 1172 C CA . ILE A 1 143 ? -11.064 5.173 6.509 1.00 96.62 143 ILE A CA 1
ATOM 1173 C C . ILE A 1 143 ? -12.024 5.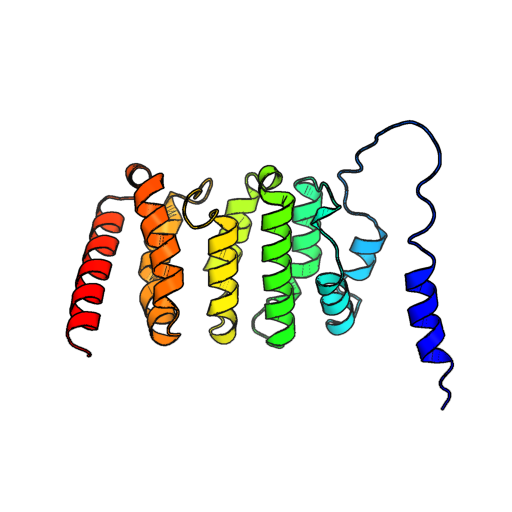540 5.367 1.00 96.62 143 ILE A C 1
ATOM 1175 O O . ILE A 1 143 ? -12.763 4.684 4.877 1.00 96.62 143 ILE A O 1
ATOM 1179 N N . GLN A 1 144 ? -12.026 6.813 4.953 1.00 94.62 144 GLN A N 1
ATOM 1180 C CA . GLN A 1 144 ? -12.984 7.321 3.981 1.00 94.62 144 GLN A CA 1
ATOM 1181 C C . GLN A 1 144 ? -12.929 6.524 2.665 1.00 94.62 144 GLN A C 1
ATOM 1183 O O . GLN A 1 144 ? -11.842 6.286 2.129 1.00 94.62 144 GLN A O 1
ATOM 1188 N N . ASN A 1 145 ? -14.107 6.190 2.122 1.00 95.19 145 ASN A N 1
ATOM 1189 C CA . ASN A 1 145 ? -14.363 5.441 0.878 1.00 95.19 145 ASN A CA 1
ATOM 1190 C C . ASN A 1 145 ? -14.247 3.904 0.954 1.00 95.19 145 ASN A C 1
ATOM 1192 O O . ASN A 1 145 ? -14.452 3.226 -0.062 1.00 95.19 145 ASN A O 1
ATOM 1196 N N . PHE A 1 146 ? -13.912 3.330 2.108 1.00 96.12 146 PHE A N 1
ATOM 1197 C CA . PHE A 1 146 ? -13.838 1.876 2.307 1.00 96.12 146 PHE A CA 1
ATOM 1198 C C . PHE A 1 146 ? -14.245 1.440 3.730 1.00 96.12 146 PHE A C 1
ATOM 1200 O O . PHE A 1 146 ? -13.852 0.370 4.204 1.00 96.12 146 PHE A O 1
ATOM 1207 N N . GLU A 1 147 ? -15.084 2.246 4.378 1.00 93.94 147 GLU A N 1
ATOM 1208 C CA . GLU A 1 147 ? -15.574 2.116 5.753 1.00 93.94 147 GLU A CA 1
ATOM 1209 C C . GLU A 1 147 ? -16.246 0.759 6.001 1.00 93.94 147 GLU A C 1
ATOM 1211 O O . GLU A 1 147 ? -15.926 0.053 6.953 1.00 93.94 147 GLU A O 1
ATOM 1216 N N . GLU A 1 148 ? -17.109 0.344 5.074 1.00 90.81 148 GLU A N 1
ATOM 1217 C CA . GLU A 1 148 ? -17.869 -0.910 5.159 1.00 90.81 148 GLU A CA 1
ATOM 1218 C C . GLU A 1 148 ? -16.981 -2.162 5.052 1.00 90.81 148 GLU A C 1
ATOM 1220 O O . GLU A 1 148 ? -17.377 -3.263 5.432 1.00 90.81 148 GLU A O 1
ATOM 1225 N N . LYS A 1 149 ? -15.769 -2.026 4.498 1.00 93.44 149 LYS A N 1
ATOM 1226 C CA . LYS A 1 149 ? -14.884 -3.162 4.194 1.00 93.44 149 LYS A CA 1
ATOM 1227 C C . LYS A 1 149 ? -13.735 -3.298 5.182 1.00 93.44 149 LYS A C 1
ATOM 1229 O O . LYS A 1 149 ? -13.320 -4.424 5.464 1.00 93.44 149 LYS A O 1
ATOM 1234 N N . ILE A 1 150 ? -13.216 -2.180 5.701 1.00 94.75 150 ILE A N 1
ATOM 1235 C CA . ILE A 1 150 ? -11.991 -2.177 6.512 1.00 94.75 150 ILE A CA 1
ATOM 1236 C C . ILE A 1 150 ? -12.132 -3.037 7.764 1.00 94.75 150 ILE A C 1
ATOM 1238 O O . ILE A 1 150 ? -11.234 -3.811 8.073 1.00 94.75 150 ILE A O 1
ATOM 1242 N N . GLY A 1 151 ? -13.276 -2.969 8.442 1.00 91.62 151 GLY A N 1
ATOM 1243 C CA . GLY A 1 151 ? -13.521 -3.706 9.676 1.00 91.62 151 GLY A CA 1
ATOM 1244 C C . GLY A 1 151 ? -13.370 -5.219 9.514 1.00 91.62 151 GLY A C 1
ATOM 1245 O O . GLY A 1 151 ? -12.563 -5.857 10.193 1.00 91.62 151 GLY A O 1
ATOM 1246 N N . LYS A 1 152 ? -14.102 -5.787 8.548 1.00 90.75 152 LYS A N 1
ATOM 1247 C CA . LYS A 1 152 ? -14.028 -7.214 8.213 1.00 90.75 152 LYS A CA 1
ATOM 1248 C C . LYS A 1 152 ? -12.637 -7.609 7.723 1.00 90.75 152 LYS A C 1
ATOM 1250 O O . LYS A 1 152 ? -12.135 -8.655 8.125 1.00 90.75 152 LYS A O 1
ATOM 1255 N N . PHE A 1 153 ? -12.013 -6.775 6.889 1.00 94.81 153 PHE A N 1
ATOM 1256 C CA . PHE A 1 153 ? -10.660 -7.023 6.399 1.00 94.81 153 PHE A CA 1
ATOM 1257 C C . PHE A 1 153 ? -9.648 -7.120 7.546 1.00 94.81 153 PHE A C 1
ATOM 1259 O O . PHE A 1 153 ? -8.922 -8.105 7.615 1.00 94.81 153 PHE A O 1
ATOM 1266 N N . MET A 1 154 ? -9.645 -6.162 8.482 1.00 93.50 154 MET A N 1
ATOM 1267 C CA . MET A 1 154 ? -8.733 -6.171 9.632 1.00 93.50 154 MET A CA 1
ATOM 1268 C C . MET A 1 154 ? -8.877 -7.463 10.442 1.00 93.50 154 MET A C 1
ATOM 1270 O O . MET A 1 154 ? -7.874 -8.099 10.751 1.00 93.50 154 MET A O 1
ATOM 1274 N N . LEU A 1 155 ? -10.111 -7.902 10.717 1.00 89.62 155 LEU A N 1
ATOM 1275 C CA . LEU A 1 155 ? -10.356 -9.156 11.436 1.00 89.62 155 LEU A CA 1
ATOM 1276 C C . LEU A 1 155 ? -9.841 -10.389 10.688 1.00 89.62 155 LEU A C 1
ATOM 1278 O O . LEU A 1 155 ? -9.216 -11.261 11.284 1.00 89.62 155 LEU A O 1
ATOM 1282 N N . GLN A 1 156 ? -10.082 -10.465 9.380 1.00 91.25 156 GLN A N 1
ATOM 1283 C CA . GLN A 1 156 ? -9.608 -11.577 8.555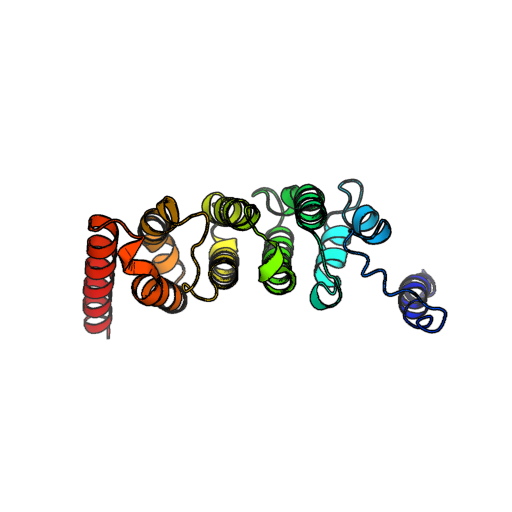 1.00 91.25 156 GLN A CA 1
ATOM 1284 C C . GLN A 1 156 ? -8.082 -11.603 8.422 1.00 91.25 156 GLN A C 1
ATOM 1286 O O . GLN A 1 156 ? -7.509 -12.667 8.202 1.00 91.25 156 GLN A O 1
ATOM 1291 N N . TRP A 1 157 ? -7.419 -10.453 8.559 1.00 94.56 157 TRP A N 1
ATOM 1292 C CA . TRP A 1 157 ? -5.975 -10.334 8.360 1.00 94.56 157 TRP A CA 1
ATOM 1293 C C . TRP A 1 157 ? -5.142 -10.757 9.574 1.00 94.56 157 TRP A C 1
ATOM 1295 O O . TRP A 1 157 ? -3.950 -11.044 9.450 1.00 94.56 157 TRP A O 1
ATOM 1305 N N . ILE A 1 158 ? -5.778 -10.836 10.741 1.00 90.44 158 ILE A N 1
ATOM 1306 C CA . ILE A 1 158 ? -5.165 -11.173 12.024 1.00 90.44 158 ILE A CA 1
ATOM 1307 C C . ILE A 1 158 ? -4.259 -12.422 11.985 1.00 90.44 158 ILE A C 1
ATOM 1309 O O . ILE A 1 158 ? -3.135 -12.320 12.482 1.00 90.44 158 ILE A O 1
ATOM 1313 N N . PRO A 1 159 ? -4.670 -13.584 11.430 1.00 91.06 159 PRO A N 1
ATOM 1314 C CA . PRO A 1 159 ? -3.829 -14.781 11.461 1.00 91.06 159 PRO A CA 1
ATOM 1315 C C . PRO A 1 159 ? -2.485 -14.566 10.758 1.00 91.06 159 PRO A C 1
ATOM 1317 O O . PRO A 1 159 ? -1.439 -14.837 11.345 1.00 91.06 159 PRO A O 1
ATOM 1320 N N . ALA A 1 160 ? -2.509 -13.972 9.560 1.00 94.56 160 ALA A N 1
ATOM 1321 C CA . ALA A 1 160 ? -1.305 -13.669 8.787 1.00 94.56 160 ALA A CA 1
ATOM 1322 C C . ALA A 1 160 ? -0.398 -12.658 9.513 1.00 94.56 160 ALA A C 1
ATOM 1324 O O . ALA A 1 160 ? 0.822 -12.815 9.561 1.00 94.56 160 ALA A O 1
ATOM 1325 N N . ILE A 1 161 ? -0.989 -11.629 10.129 1.00 95.25 161 ILE A N 1
ATOM 1326 C CA . ILE A 1 161 ? -0.263 -10.626 10.922 1.00 95.25 161 ILE A CA 1
ATOM 1327 C C . ILE A 1 161 ? 0.435 -11.257 12.132 1.00 95.25 161 ILE A C 1
ATOM 1329 O O . ILE A 1 161 ? 1.582 -10.913 12.436 1.00 95.25 161 ILE A O 1
ATOM 1333 N N . THR A 1 162 ? -0.249 -12.169 12.824 1.00 90.81 162 THR A N 1
ATOM 1334 C CA . THR A 1 162 ? 0.284 -12.881 13.989 1.00 90.81 162 THR A CA 1
ATOM 1335 C C . THR A 1 162 ? 1.432 -13.800 13.587 1.00 90.81 162 THR A C 1
ATOM 1337 O O . THR A 1 162 ? 2.499 -13.737 14.200 1.00 90.81 162 THR A O 1
ATOM 1340 N N . GLU A 1 163 ? 1.260 -14.587 12.523 1.00 93.25 163 GLU A N 1
ATOM 1341 C CA . GLU A 1 163 ? 2.295 -15.480 11.992 1.00 93.25 163 GLU A CA 1
ATOM 1342 C C . GLU A 1 163 ? 3.561 -14.710 11.584 1.00 93.25 163 GLU A 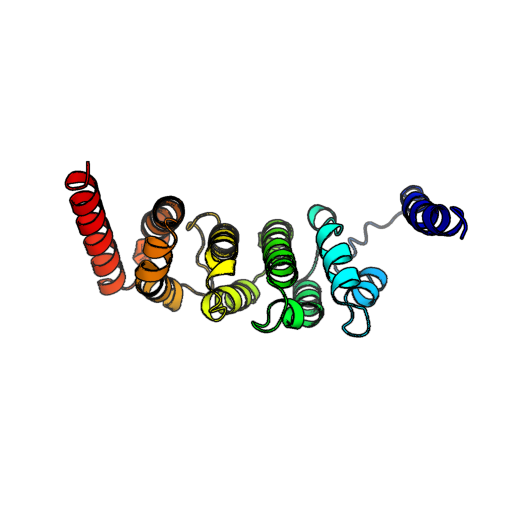C 1
ATOM 1344 O O . GLU A 1 163 ? 4.675 -15.079 11.960 1.00 93.25 163 GLU A O 1
ATOM 1349 N N . ALA A 1 164 ? 3.395 -13.561 10.925 1.00 94.56 164 ALA A N 1
ATOM 1350 C CA . ALA A 1 164 ? 4.499 -12.695 10.521 1.00 94.56 164 ALA A CA 1
ATOM 1351 C C . ALA A 1 164 ? 5.071 -11.810 11.647 1.00 94.56 164 ALA A C 1
ATOM 1353 O O . ALA A 1 164 ? 5.986 -11.021 11.400 1.00 94.56 164 ALA A O 1
ATOM 1354 N N . ARG A 1 165 ? 4.558 -11.915 12.883 1.00 95.44 165 ARG A N 1
ATOM 1355 C CA . ARG A 1 165 ? 4.980 -11.112 14.050 1.00 95.44 165 ARG A CA 1
ATOM 1356 C C . ARG A 1 165 ? 4.848 -9.597 13.838 1.00 95.44 165 ARG A C 1
ATOM 1358 O O . ARG A 1 165 ? 5.640 -8.810 14.355 1.00 95.44 165 ARG A O 1
ATOM 1365 N N . LEU A 1 166 ? 3.817 -9.177 13.106 1.00 96.19 166 LEU A N 1
ATOM 1366 C CA . LEU A 1 166 ? 3.509 -7.771 12.807 1.00 96.19 166 LEU A CA 1
ATOM 1367 C C . LEU A 1 166 ? 2.385 -7.205 13.688 1.00 96.19 166 LEU A C 1
ATOM 1369 O O . LEU A 1 166 ? 1.823 -6.154 13.387 1.00 96.19 166 LEU A O 1
ATOM 1373 N N . LEU A 1 167 ? 2.059 -7.884 14.790 1.00 92.44 167 LEU A N 1
ATOM 1374 C CA . LEU A 1 167 ? 0.892 -7.558 15.606 1.00 92.44 167 LEU A CA 1
ATOM 1375 C C . LEU A 1 167 ? 0.933 -6.136 16.179 1.00 92.44 167 LEU A C 1
ATOM 1377 O O . LEU A 1 167 ? -0.076 -5.447 16.156 1.00 92.44 167 LEU A O 1
ATOM 1381 N N . ARG A 1 168 ? 2.091 -5.659 16.649 1.00 93.38 168 ARG A N 1
ATOM 1382 C CA . ARG A 1 168 ? 2.202 -4.324 17.259 1.00 93.38 168 ARG A CA 1
ATOM 1383 C C . ARG A 1 168 ? 1.812 -3.175 16.310 1.00 93.38 168 ARG A C 1
ATOM 1385 O O . ARG A 1 168 ? 0.876 -2.460 16.649 1.00 93.38 168 ARG A O 1
ATOM 1392 N N . PRO A 1 169 ? 2.448 -2.999 15.132 1.00 96.44 169 PRO A N 1
ATOM 1393 C CA . PRO A 1 169 ? 2.033 -1.950 14.197 1.00 96.44 169 PRO A CA 1
ATOM 1394 C C . PRO A 1 169 ? 0.598 -2.143 13.689 1.00 96.44 169 PRO A C 1
ATOM 1396 O O . PRO A 1 169 ? -0.091 -1.169 13.414 1.00 96.44 169 PRO A O 1
ATOM 1399 N N . PHE A 1 170 ? 0.117 -3.384 13.595 1.00 96.19 170 PHE A N 1
ATOM 1400 C CA . PHE A 1 170 ? -1.275 -3.649 13.241 1.00 96.19 170 PHE A CA 1
ATOM 1401 C C . PHE A 1 170 ? -2.261 -3.163 14.315 1.00 96.19 170 PHE A C 1
ATOM 1403 O O . PHE A 1 170 ? -3.252 -2.515 13.982 1.00 96.19 170 PHE A O 1
ATOM 1410 N N . LEU A 1 171 ? -1.984 -3.435 15.595 1.00 91.69 171 LEU A N 1
ATOM 1411 C CA . LEU A 1 171 ? -2.814 -2.984 16.714 1.00 91.69 171 LEU A CA 1
ATOM 1412 C C . LEU A 1 171 ? -2.798 -1.458 16.861 1.00 91.69 171 LEU A C 1
ATOM 1414 O O . LEU A 1 171 ? -3.831 -0.889 17.202 1.00 91.69 171 LEU A O 1
ATOM 1418 N N . ASP A 1 172 ? -1.684 -0.790 16.546 1.00 94.62 172 ASP A N 1
ATOM 1419 C CA . ASP A 1 172 ? -1.616 0.678 16.529 1.00 94.62 172 ASP A CA 1
ATOM 1420 C C . ASP A 1 172 ? -2.634 1.273 15.530 1.00 94.62 172 ASP A C 1
ATOM 1422 O O . ASP A 1 172 ? -3.409 2.169 15.881 1.00 94.62 172 ASP A O 1
ATOM 1426 N N . ILE A 1 173 ? -2.700 0.718 14.312 1.00 97.06 173 ILE A N 1
ATOM 1427 C CA . ILE A 1 173 ? -3.679 1.118 13.287 1.00 97.06 173 ILE A CA 1
ATOM 1428 C C . ILE A 1 173 ? -5.097 0.769 13.749 1.00 97.06 173 ILE A C 1
ATOM 1430 O O . ILE A 1 173 ? -5.993 1.611 13.701 1.00 97.06 173 ILE A O 1
ATOM 1434 N N . LEU A 1 174 ? -5.314 -0.468 14.207 1.00 92.88 174 LEU A N 1
ATOM 1435 C CA . LEU A 1 174 ? -6.632 -0.967 14.601 1.00 92.88 174 LEU A CA 1
ATOM 1436 C C . LEU A 1 174 ? -7.230 -0.167 15.764 1.00 92.88 174 LEU A C 1
ATOM 1438 O O . LEU A 1 174 ? -8.397 0.220 15.713 1.00 92.88 174 LEU A O 1
ATOM 1442 N N . GLY A 1 175 ? -6.423 0.139 16.780 1.00 89.38 175 GLY A N 1
ATOM 1443 C CA . GLY A 1 175 ? -6.828 0.964 17.912 1.00 89.38 175 GLY A CA 1
ATOM 1444 C C . GLY A 1 175 ? -7.248 2.368 17.478 1.00 89.38 175 GLY A C 1
ATOM 1445 O O . GLY A 1 175 ? -8.253 2.886 17.966 1.00 89.38 175 GLY A O 1
ATOM 1446 N N . ASN A 1 176 ? -6.544 2.969 16.513 1.00 94.44 176 ASN A N 1
ATOM 1447 C CA . ASN A 1 176 ? -6.944 4.255 15.944 1.00 94.44 176 ASN A CA 1
ATOM 1448 C C . ASN A 1 176 ? -8.219 4.150 15.096 1.00 94.44 176 ASN A C 1
ATOM 1450 O O . ASN A 1 176 ? -9.086 5.013 15.226 1.00 94.44 176 ASN A O 1
ATOM 1454 N N . ILE A 1 177 ? -8.396 3.082 14.313 1.00 93.56 177 ILE A N 1
ATOM 1455 C CA . ILE A 1 177 ? -9.645 2.844 13.573 1.00 93.56 177 ILE A CA 1
ATOM 1456 C C . ILE A 1 177 ? -10.833 2.838 14.537 1.00 93.56 177 ILE A C 1
ATOM 1458 O O . ILE A 1 177 ? -11.791 3.574 14.319 1.00 93.56 177 ILE A O 1
ATOM 1462 N N . ILE A 1 178 ? -10.753 2.103 15.648 1.00 88.56 178 ILE A N 1
ATOM 1463 C CA . ILE A 1 178 ? -11.813 2.104 16.667 1.00 88.56 178 ILE A CA 1
ATOM 1464 C C . ILE A 1 178 ? -11.976 3.503 17.267 1.00 88.56 178 ILE A C 1
ATOM 1466 O O . ILE A 1 178 ? -13.079 4.042 17.308 1.00 88.56 178 ILE A O 1
ATOM 1470 N N . LYS A 1 179 ? -10.876 4.117 17.714 1.00 89.25 179 LYS A N 1
ATOM 1471 C CA . LYS A 1 179 ? -10.893 5.407 18.413 1.00 89.25 179 LYS A CA 1
ATOM 1472 C C . LYS A 1 179 ? -11.521 6.531 17.588 1.00 89.25 179 LYS A C 1
ATOM 1474 O O . LYS A 1 179 ? -12.226 7.362 18.154 1.00 89.25 179 LYS A O 1
ATOM 1479 N N . PHE A 1 180 ? -11.232 6.589 16.290 1.00 92.38 180 PHE A N 1
ATOM 1480 C CA . PHE A 1 180 ? -11.645 7.692 15.421 1.00 92.38 180 PHE A CA 1
ATOM 1481 C C . PHE A 1 180 ? -12.879 7.367 14.573 1.00 92.38 180 PHE A C 1
ATOM 1483 O O . PHE A 1 180 ? -13.563 8.293 14.151 1.00 92.38 180 PHE A O 1
ATOM 1490 N N . ASN A 1 181 ? -13.191 6.084 14.355 1.00 91.12 181 ASN A N 1
ATOM 1491 C CA . ASN A 1 181 ? -14.198 5.662 13.380 1.00 91.12 181 ASN A CA 1
ATOM 1492 C C . ASN A 1 181 ? -15.236 4.669 13.931 1.00 91.12 181 ASN A C 1
ATOM 1494 O O . ASN A 1 181 ? -15.964 4.069 13.146 1.00 91.12 181 ASN A O 1
ATOM 1498 N N . ALA A 1 182 ? -15.359 4.497 15.255 1.00 84.56 182 ALA A N 1
ATOM 1499 C CA . ALA A 1 182 ? -16.284 3.528 15.864 1.00 84.56 182 ALA A CA 1
ATOM 1500 C C . ALA A 1 182 ? -17.731 3.595 15.337 1.00 84.56 182 ALA A C 1
ATOM 1502 O O . ALA A 1 182 ? -18.372 2.559 15.211 1.00 84.56 182 ALA A O 1
ATOM 1503 N N . SER A 1 183 ? -18.252 4.784 15.010 1.00 85.75 183 SER A N 1
ATOM 1504 C CA . SER A 1 183 ? -19.618 4.944 14.483 1.00 85.75 183 SER A CA 1
ATOM 1505 C C . SER A 1 183 ? -19.806 4.428 13.053 1.00 85.75 183 SER A C 1
ATOM 1507 O O . SER A 1 183 ? -20.941 4.298 12.608 1.00 85.75 183 SER A O 1
ATOM 1509 N N . LEU A 1 184 ? -18.710 4.201 12.326 1.00 83.56 184 LEU A N 1
ATOM 1510 C CA . LEU A 1 184 ? -18.689 3.709 10.947 1.00 83.56 184 LEU A CA 1
ATOM 1511 C C . LEU A 1 184 ? -18.459 2.192 10.883 1.00 83.56 184 LEU A C 1
ATOM 1513 O O . LEU A 1 184 ? -18.489 1.618 9.799 1.00 83.56 184 LEU A O 1
ATOM 1517 N N . LEU A 1 185 ? -18.200 1.551 12.026 1.00 82.69 185 LEU A N 1
ATOM 1518 C CA . LEU A 1 185 ? -17.961 0.116 12.122 1.00 82.69 185 LEU A CA 1
ATOM 1519 C C . LEU A 1 185 ? -19.216 -0.602 12.611 1.00 82.69 185 LEU A C 1
ATOM 1521 O O . LEU A 1 185 ? -19.875 -0.165 13.557 1.00 82.69 185 LEU A O 1
ATOM 1525 N N . ASP A 1 186 ? -19.494 -1.759 12.016 1.00 77.75 186 ASP A N 1
ATOM 1526 C CA . ASP A 1 186 ? -20.546 -2.646 12.501 1.00 77.75 186 ASP A CA 1
ATOM 1527 C C . ASP A 1 186 ? -20.260 -3.102 13.937 1.00 77.75 186 ASP A C 1
ATOM 1529 O O . ASP A 1 186 ? -19.123 -3.415 14.303 1.00 77.75 186 ASP A O 1
ATOM 1533 N N . LYS A 1 187 ? -21.309 -3.196 14.761 1.00 72.56 187 LYS A N 1
ATOM 1534 C CA . LYS A 1 187 ? -21.178 -3.593 16.175 1.00 72.56 187 LYS A CA 1
ATOM 1535 C C . LYS A 1 187 ? -20.463 -4.932 16.339 1.00 72.56 187 LYS A C 1
ATOM 1537 O O . LYS A 1 187 ? -19.615 -5.054 17.217 1.00 72.56 187 LYS A O 1
ATOM 1542 N N . ASP A 1 188 ? -20.751 -5.897 15.473 1.00 72.00 188 ASP A N 1
ATOM 1543 C CA . ASP A 1 188 ? -20.139 -7.228 15.521 1.00 72.00 188 ASP A CA 1
ATOM 1544 C C . ASP A 1 188 ? -18.647 -7.189 15.175 1.00 72.00 188 ASP A C 1
ATOM 1546 O O . ASP A 1 188 ? -17.854 -7.948 15.732 1.00 72.00 188 ASP A O 1
ATOM 1550 N N . ILE A 1 189 ? -18.240 -6.252 14.315 1.00 71.88 189 ILE A N 1
ATOM 1551 C CA . ILE A 1 189 ? -16.832 -6.002 14.011 1.00 71.88 189 ILE A CA 1
ATOM 1552 C C . ILE A 1 189 ? -16.136 -5.401 15.230 1.00 71.88 189 ILE A C 1
ATOM 1554 O O . ILE A 1 189 ? -15.070 -5.874 15.612 1.00 71.88 189 ILE A O 1
ATOM 1558 N N . VAL A 1 190 ? -16.741 -4.400 15.878 1.00 69.38 190 VAL A N 1
ATOM 1559 C CA . VAL A 1 190 ? -16.185 -3.799 17.102 1.00 69.38 190 VAL A CA 1
ATOM 1560 C C . VAL A 1 190 ? -16.048 -4.851 18.204 1.00 69.38 190 VAL A C 1
ATOM 1562 O O . VAL A 1 190 ? -15.000 -4.938 18.839 1.00 69.38 190 VAL A O 1
ATOM 1565 N N . VAL A 1 191 ? -17.064 -5.697 18.394 1.00 70.44 191 VAL A N 1
ATOM 1566 C CA . VAL A 1 191 ? -17.030 -6.802 19.363 1.00 70.44 191 VAL A CA 1
ATOM 1567 C C . VAL A 1 191 ? -15.935 -7.809 19.013 1.00 70.44 191 VAL A C 1
ATOM 1569 O O . VAL A 1 191 ? -15.144 -8.148 19.889 1.00 70.44 191 VAL A O 1
ATOM 1572 N N . GLY A 1 192 ? -15.835 -8.242 17.754 1.00 70.12 192 GLY A N 1
ATOM 1573 C CA . GLY A 1 192 ? -14.789 -9.165 17.309 1.00 70.12 192 GLY A CA 1
ATOM 1574 C C . GLY A 1 192 ? -13.380 -8.600 17.506 1.00 70.12 192 GLY A C 1
ATOM 1575 O O . GLY A 1 192 ? -12.483 -9.316 17.951 1.00 70.12 192 GLY A O 1
ATOM 1576 N N . ILE A 1 193 ? -13.191 -7.300 17.256 1.00 67.00 193 ILE A N 1
ATOM 1577 C CA . ILE A 1 193 ? -11.911 -6.619 17.471 1.00 67.00 193 ILE A CA 1
ATOM 1578 C C . ILE A 1 193 ? -11.569 -6.569 18.968 1.00 67.00 193 ILE A C 1
ATOM 1580 O O . ILE A 1 193 ? -10.457 -6.925 19.351 1.00 67.00 193 ILE A O 1
ATOM 1584 N N . VAL A 1 194 ? -12.519 -6.176 19.824 1.00 65.88 194 VAL A N 1
ATOM 1585 C CA . VAL A 1 194 ? -12.317 -6.091 21.284 1.00 65.88 194 VAL A CA 1
ATOM 1586 C C . VAL A 1 194 ? -12.071 -7.469 21.900 1.00 65.88 194 VAL A C 1
ATOM 1588 O O . VAL A 1 194 ? -11.223 -7.611 22.784 1.00 65.88 194 VAL A O 1
ATOM 1591 N N . GLN A 1 195 ? -12.783 -8.499 21.439 1.00 65.38 195 GLN A N 1
ATOM 1592 C CA . GLN A 1 195 ? -12.567 -9.880 21.870 1.00 65.38 195 GLN A CA 1
ATOM 1593 C C . GLN A 1 195 ? -11.173 -10.369 21.476 1.00 65.38 195 GLN A C 1
ATOM 1595 O O . GLN A 1 195 ? -10.496 -10.988 22.299 1.00 65.38 195 GLN A O 1
ATOM 1600 N N . TYR A 1 196 ? -10.713 -10.044 20.265 1.00 66.31 196 TYR A N 1
ATOM 1601 C CA . TYR A 1 196 ? -9.368 -10.403 19.837 1.00 66.31 196 TYR A CA 1
ATOM 1602 C C . TYR A 1 196 ? -8.288 -9.669 20.639 1.00 66.31 196 TYR A C 1
ATOM 1604 O O . TYR A 1 196 ? -7.362 -10.316 21.126 1.00 66.31 196 TYR A O 1
ATOM 1612 N N . ASP A 1 197 ? -8.432 -8.361 20.858 1.00 58.84 197 ASP A N 1
ATOM 1613 C CA . ASP A 1 197 ? -7.495 -7.568 21.665 1.00 58.84 197 ASP A CA 1
ATOM 1614 C C . ASP A 1 197 ? -7.421 -8.096 23.111 1.00 58.84 197 ASP A C 1
ATOM 1616 O O . ASP A 1 197 ? -6.343 -8.358 23.643 1.00 58.84 197 ASP A O 1
ATOM 1620 N N . SER A 1 198 ? -8.573 -8.415 23.710 1.00 56.06 198 SER A N 1
ATOM 1621 C CA . SER A 1 198 ? -8.650 -9.027 25.046 1.00 56.06 198 SER A CA 1
ATOM 1622 C C . SER A 1 198 ? -7.991 -10.409 25.093 1.00 56.06 198 SER A C 1
ATOM 1624 O O . SER A 1 198 ? -7.272 -10.726 26.043 1.00 56.06 198 SER A O 1
ATOM 1626 N N . SER A 1 199 ? -8.194 -11.231 24.059 1.00 57.34 199 SER A N 1
ATOM 1627 C CA . SER A 1 199 ? -7.552 -12.543 23.949 1.00 57.34 199 SER A CA 1
ATOM 1628 C C . SER A 1 199 ? -6.038 -12.433 23.735 1.00 57.34 199 SER A C 1
ATOM 1630 O O . SER A 1 199 ? -5.298 -13.202 24.340 1.00 57.34 199 SER A O 1
ATOM 1632 N N . CYS A 1 200 ? -5.561 -11.434 22.982 1.00 55.47 200 CYS A N 1
ATOM 1633 C CA . CYS A 1 200 ? -4.139 -11.146 22.785 1.00 55.47 200 CYS A CA 1
ATOM 1634 C C . CYS A 1 200 ? -3.467 -10.639 24.060 1.00 55.47 200 CYS A C 1
ATOM 1636 O O . CYS A 1 200 ? -2.382 -11.106 24.394 1.00 55.47 200 CYS A O 1
ATOM 1638 N N . VAL A 1 201 ? -4.104 -9.726 24.799 1.00 52.00 201 VAL A N 1
ATOM 1639 C CA . VAL A 1 201 ? -3.601 -9.236 26.094 1.00 52.00 201 VAL A CA 1
ATOM 1640 C C . VAL A 1 201 ? -3.481 -10.381 27.100 1.00 52.00 201 VAL A C 1
ATOM 1642 O O . VAL A 1 201 ? -2.516 -10.429 27.864 1.00 52.00 201 VAL A O 1
ATOM 1645 N N . LEU A 1 202 ? -4.425 -11.326 27.089 1.00 41.81 202 LEU A N 1
ATOM 1646 C CA . LEU A 1 202 ? -4.323 -12.542 27.892 1.00 41.81 202 LEU A CA 1
ATOM 1647 C C . LEU A 1 202 ? -3.197 -13.451 27.381 1.00 41.81 202 LEU A C 1
ATOM 1649 O O . LEU A 1 202 ? -2.357 -13.854 28.177 1.00 41.81 202 LEU A O 1
ATOM 1653 N N . TYR A 1 203 ? -3.106 -13.708 26.075 1.00 43.34 203 TYR A N 1
ATOM 1654 C CA . TYR A 1 203 ? -2.065 -14.570 25.505 1.00 43.34 203 TYR A CA 1
ATOM 1655 C C . TYR A 1 203 ? -0.650 -14.046 25.798 1.00 43.34 203 TYR A C 1
ATOM 1657 O O . TYR A 1 203 ? 0.191 -14.812 26.265 1.00 43.34 203 TYR A O 1
ATOM 1665 N N . PHE A 1 204 ? -0.408 -12.738 25.637 1.00 43.16 204 PHE A N 1
ATOM 1666 C CA . PHE A 1 204 ? 0.866 -12.085 25.971 1.00 43.16 204 PHE A CA 1
ATOM 1667 C C . PHE A 1 204 ? 1.197 -12.128 27.466 1.00 43.16 204 PHE A C 1
ATOM 1669 O O . PHE A 1 204 ? 2.370 -12.205 27.818 1.00 43.16 204 PHE A O 1
ATOM 1676 N N . LYS A 1 205 ? 0.192 -12.110 28.353 1.00 39.31 205 LYS A N 1
ATOM 1677 C CA . LYS A 1 205 ? 0.401 -12.281 29.801 1.00 39.31 205 LYS A CA 1
ATOM 1678 C C . LYS A 1 205 ? 0.750 -13.714 30.209 1.00 39.31 205 LYS A C 1
ATOM 1680 O O . LYS A 1 205 ? 1.277 -13.892 31.297 1.00 39.31 205 LYS A O 1
ATOM 1685 N N . PHE A 1 206 ? 0.452 -14.714 29.379 1.00 38.59 206 PHE A N 1
ATOM 1686 C CA . PHE A 1 206 ? 0.728 -16.127 29.670 1.00 38.59 206 PHE A CA 1
ATOM 1687 C C . PHE A 1 206 ? 1.958 -16.690 28.939 1.00 38.59 206 PHE A C 1
ATOM 1689 O O . PHE A 1 206 ? 2.332 -17.831 29.196 1.00 38.59 206 PHE A O 1
ATOM 1696 N N . THR A 1 207 ? 2.592 -15.927 28.040 1.00 36.62 207 THR A N 1
ATOM 1697 C CA . THR A 1 207 ? 3.793 -16.366 27.293 1.00 36.62 207 THR A CA 1
ATOM 1698 C C . THR A 1 207 ? 5.114 -15.743 27.763 1.00 36.62 207 THR A C 1
ATOM 1700 O O . THR A 1 207 ? 6.139 -15.966 27.120 1.00 36.62 207 THR A O 1
ATOM 1703 N N . TYR A 1 208 ? 5.119 -15.035 28.897 1.00 38.53 208 TYR A N 1
ATOM 1704 C CA . TYR A 1 208 ? 6.325 -14.544 29.575 1.00 38.53 208 TYR A CA 1
ATOM 1705 C C . TYR A 1 208 ? 6.280 -14.837 31.071 1.00 38.53 208 TYR A C 1
ATOM 1707 O O . TYR A 1 208 ? 5.205 -14.616 31.671 1.00 38.53 208 TYR A O 1
#